Protein AF-A0A8F4Q7D8-F1 (afdb_monomer_lite)

Sequence (245 aa):
KNALILYDQLKKRCREMGHTYEDQDELAGFVSKDMSVEHVWQSLEYLKDEHVVIKEKKLVFLPYLYKSEKDIAKYVGNLLTNHSWHLDIDVRKILSSETSREMVDNKVNVTQAHEVERLDNHKYENQFPEKELESASGTQSKAEVDLDQVIAMEKICSNPVTIISGKGGCGKSTIVSCLFRHLKQMEKEVEAASKDFEEDLDASEEWNTFDDHLESENMYTQKILNVLFTAPTGRAASLLSEKTK

Structure (mmCIF, N/CA/C/O backbone):
data_AF-A0A8F4Q7D8-F1
#
_entry.id   AF-A0A8F4Q7D8-F1
#
loop_
_atom_site.group_PDB
_atom_site.id
_atom_site.type_symbol
_atom_site.label_atom_id
_atom_site.label_alt_id
_atom_site.label_comp_id
_atom_site.label_asym_id
_atom_site.label_entity_id
_atom_site.label_seq_id
_atom_site.pdbx_PDB_ins_code
_atom_site.Cartn_x
_atom_site.Cartn_y
_atom_site.Cartn_z
_atom_site.occupancy
_atom_site.B_iso_or_equiv
_atom_site.auth_seq_id
_atom_site.auth_comp_id
_atom_site.auth_asym_id
_atom_site.auth_atom_id
_atom_site.pdbx_PDB_model_num
ATOM 1 N N . LYS A 1 1 ? 20.448 -9.316 -26.125 1.00 87.31 1 LYS A N 1
ATOM 2 C CA . LYS A 1 1 ? 21.328 -8.449 -25.297 1.00 87.31 1 LYS A CA 1
ATOM 3 C C . LYS A 1 1 ? 20.551 -7.255 -24.746 1.00 87.31 1 LYS A C 1
ATOM 5 O O . LYS A 1 1 ? 20.279 -7.259 -23.559 1.00 87.31 1 LYS A O 1
ATOM 10 N N . ASN A 1 2 ? 20.145 -6.299 -25.586 1.00 92.81 2 ASN A N 1
ATOM 11 C CA . ASN A 1 2 ? 19.576 -5.003 -25.179 1.00 92.81 2 ASN A CA 1
ATOM 12 C C . ASN A 1 2 ? 18.390 -5.134 -24.198 1.00 92.81 2 ASN A C 1
ATOM 14 O O . ASN A 1 2 ? 18.460 -4.599 -23.097 1.00 92.81 2 ASN A O 1
ATOM 18 N N . ALA A 1 3 ? 17.398 -5.975 -24.511 1.00 94.88 3 ALA A N 1
ATOM 19 C CA . ALA A 1 3 ? 16.280 -6.287 -23.612 1.00 94.88 3 ALA A CA 1
ATOM 20 C C . ALA A 1 3 ? 16.686 -6.767 -22.200 1.00 94.88 3 ALA A C 1
ATOM 22 O O . ALA A 1 3 ? 15.988 -6.465 -21.238 1.00 94.88 3 ALA A O 1
ATOM 23 N N . LEU A 1 4 ? 17.825 -7.453 -22.035 1.00 95.94 4 LEU A N 1
ATOM 24 C CA . LEU A 1 4 ? 18.306 -7.872 -20.710 1.00 95.94 4 LEU A CA 1
ATOM 25 C C . LEU A 1 4 ? 18.886 -6.699 -19.910 1.00 95.94 4 LEU A C 1
ATOM 27 O O . LEU A 1 4 ? 18.635 -6.618 -18.717 1.00 95.94 4 LEU A O 1
ATOM 31 N N . ILE A 1 5 ? 19.609 -5.781 -20.563 1.00 95.75 5 ILE A N 1
ATOM 32 C CA . ILE A 1 5 ? 20.148 -4.560 -19.931 1.00 95.75 5 ILE A CA 1
ATOM 33 C C . ILE A 1 5 ? 18.989 -3.685 -19.439 1.00 95.75 5 ILE A C 1
ATOM 35 O O . ILE A 1 5 ? 18.975 -3.232 -18.299 1.00 95.75 5 ILE A O 1
ATOM 39 N N . LEU A 1 6 ? 17.979 -3.506 -20.293 1.00 96.00 6 LEU A N 1
ATOM 40 C CA . LEU A 1 6 ? 16.789 -2.715 -19.993 1.00 96.00 6 LEU A CA 1
ATOM 41 C C . LEU A 1 6 ? 15.963 -3.312 -18.839 1.00 96.00 6 LEU A C 1
ATOM 43 O O . LEU A 1 6 ? 15.531 -2.594 -17.938 1.00 96.00 6 LEU A O 1
ATOM 47 N N . TYR A 1 7 ? 15.773 -4.633 -18.849 1.00 96.69 7 TYR A N 1
ATOM 48 C CA . TYR A 1 7 ? 15.057 -5.359 -17.802 1.00 96.69 7 TYR A CA 1
ATOM 49 C C . TYR A 1 7 ? 15.814 -5.383 -16.466 1.00 96.69 7 TYR A C 1
ATOM 51 O O . TYR A 1 7 ? 15.187 -5.259 -15.412 1.00 96.69 7 TYR A O 1
ATOM 59 N N . ASP A 1 8 ? 17.145 -5.506 -16.491 1.00 96.06 8 ASP A N 1
ATOM 60 C CA . ASP A 1 8 ? 17.976 -5.426 -15.287 1.00 96.06 8 ASP A CA 1
ATOM 61 C C . ASP A 1 8 ? 17.933 -4.020 -14.676 1.00 96.06 8 ASP A C 1
ATOM 63 O O . ASP A 1 8 ? 17.706 -3.888 -13.477 1.00 96.06 8 ASP A O 1
ATOM 67 N N . GLN A 1 9 ? 18.006 -2.964 -15.497 1.00 95.38 9 GLN A N 1
ATOM 68 C CA . GLN A 1 9 ? 17.859 -1.584 -15.025 1.00 95.38 9 GLN A CA 1
ATOM 69 C C . GLN A 1 9 ? 16.474 -1.324 -14.405 1.00 95.38 9 GLN A C 1
ATOM 71 O O . GLN A 1 9 ? 16.396 -0.725 -13.331 1.00 95.38 9 GLN A O 1
ATOM 76 N N . LEU A 1 10 ? 15.386 -1.824 -15.009 1.00 96.69 10 LEU A N 1
ATOM 77 C CA . LEU A 1 10 ? 14.043 -1.764 -14.412 1.00 96.69 10 LEU A CA 1
ATOM 78 C C . LEU A 1 10 ? 14.000 -2.501 -13.060 1.00 96.69 10 LEU A C 1
ATOM 80 O O . LEU A 1 10 ? 13.562 -1.941 -12.056 1.00 96.69 10 LEU A O 1
ATOM 84 N N . LYS A 1 11 ? 14.520 -3.735 -12.999 1.00 96.75 11 LYS A N 1
ATOM 85 C CA . LYS A 1 11 ? 14.621 -4.515 -11.752 1.00 96.75 11 LYS A CA 1
ATOM 86 C C . LYS A 1 11 ? 15.424 -3.805 -10.671 1.00 96.75 11 LYS A C 1
ATOM 88 O O . LYS A 1 11 ? 15.008 -3.801 -9.512 1.00 96.75 11 LYS A O 1
ATOM 93 N N . LYS A 1 12 ? 16.556 -3.213 -11.042 1.00 95.94 12 LYS A N 1
ATOM 94 C CA . LYS A 1 12 ? 17.437 -2.464 -10.151 1.00 95.94 12 LYS A CA 1
ATOM 95 C C . LYS A 1 12 ? 16.698 -1.284 -9.533 1.00 95.94 12 LYS A C 1
ATOM 97 O O . LYS A 1 12 ? 16.673 -1.154 -8.314 1.00 95.94 12 LYS A O 1
ATOM 102 N N . ARG A 1 13 ? 16.021 -0.485 -10.358 1.00 95.00 13 ARG A N 1
ATOM 103 C CA . ARG A 1 13 ? 15.216 0.659 -9.918 1.00 95.00 13 ARG A CA 1
ATOM 104 C C . ARG A 1 13 ? 14.090 0.249 -8.964 1.00 95.00 13 ARG A C 1
ATOM 106 O O . ARG A 1 13 ? 13.971 0.834 -7.888 1.00 95.00 13 ARG A O 1
ATOM 113 N N . CYS A 1 14 ? 13.346 -0.812 -9.279 1.00 95.38 14 CYS A N 1
ATOM 114 C CA . CYS A 1 14 ? 12.325 -1.349 -8.376 1.00 95.38 14 CYS A CA 1
ATOM 115 C C . CYS A 1 14 ? 12.903 -1.844 -7.037 1.00 95.38 14 CYS A C 1
ATOM 117 O O . CYS A 1 14 ? 12.308 -1.621 -5.985 1.00 95.38 14 CYS A O 1
ATOM 119 N N . ARG A 1 15 ? 14.064 -2.512 -7.061 1.00 95.31 15 ARG A N 1
ATOM 120 C CA . ARG A 1 15 ? 14.683 -3.135 -5.878 1.00 95.31 15 ARG A CA 1
ATOM 121 C C . ARG A 1 15 ? 15.417 -2.149 -4.967 1.00 95.31 15 ARG A C 1
ATOM 123 O O . ARG A 1 15 ? 15.355 -2.307 -3.753 1.00 95.31 15 ARG A O 1
ATOM 130 N N . GLU A 1 16 ? 16.156 -1.200 -5.535 1.00 95.56 16 GLU A N 1
ATOM 131 C CA . GLU A 1 16 ? 17.045 -0.296 -4.790 1.00 95.56 16 GLU A CA 1
ATOM 132 C C . GLU A 1 16 ? 16.342 0.998 -4.361 1.00 95.56 16 GLU A C 1
ATOM 134 O O . GLU A 1 16 ? 16.625 1.511 -3.283 1.00 95.56 16 GLU A O 1
ATOM 139 N N . MET A 1 17 ? 15.406 1.501 -5.175 1.00 92.62 17 MET A N 1
ATOM 140 C CA . MET A 1 17 ? 14.702 2.770 -4.930 1.00 92.62 17 MET A CA 1
ATOM 141 C C . MET A 1 17 ? 13.234 2.586 -4.505 1.00 92.62 17 MET A C 1
ATOM 143 O O . MET A 1 17 ? 12.577 3.559 -4.148 1.00 92.62 17 MET A O 1
ATOM 147 N N . GLY A 1 18 ? 12.700 1.359 -4.553 1.00 94.06 18 GLY A N 1
ATOM 148 C CA . GLY A 1 18 ? 11.310 1.057 -4.186 1.00 94.06 18 GLY A CA 1
ATOM 149 C C . GLY A 1 18 ? 10.258 1.440 -5.238 1.00 94.06 18 GLY A C 1
ATOM 150 O O . GLY A 1 18 ? 9.070 1.483 -4.923 1.00 94.06 18 GLY A O 1
ATOM 151 N N . HIS A 1 19 ? 10.660 1.725 -6.481 1.00 95.56 19 HIS A N 1
ATOM 152 C CA . HIS A 1 19 ? 9.726 2.078 -7.554 1.00 95.56 19 HIS A CA 1
ATOM 153 C C . HIS A 1 19 ? 8.821 0.894 -7.950 1.00 95.56 19 HIS A C 1
ATOM 155 O O . HIS A 1 19 ? 9.289 -0.223 -8.161 1.00 95.56 19 HIS A O 1
ATOM 161 N N . THR A 1 20 ? 7.512 1.132 -8.094 1.00 95.69 20 THR A N 1
ATOM 162 C CA . THR A 1 20 ? 6.549 0.103 -8.559 1.00 95.69 20 THR A CA 1
ATOM 163 C C . THR A 1 20 ? 6.549 -0.034 -10.093 1.00 95.69 20 THR A C 1
ATOM 165 O O . THR A 1 20 ? 6.296 -1.114 -10.631 1.00 95.69 20 THR A O 1
ATOM 168 N N . TYR A 1 21 ? 6.912 1.049 -10.785 1.00 96.44 21 TYR A N 1
ATOM 169 C CA . TYR A 1 21 ? 7.074 1.178 -12.233 1.00 96.44 21 TYR A CA 1
ATOM 170 C C . TYR A 1 21 ? 8.176 2.200 -12.550 1.00 96.44 21 TYR A C 1
ATOM 172 O O . TYR A 1 21 ? 8.559 2.980 -11.680 1.00 96.44 21 TYR A O 1
ATOM 180 N N . GLU A 1 22 ? 8.615 2.260 -13.805 1.00 96.75 22 GLU A N 1
ATOM 181 C CA . GLU A 1 22 ? 9.356 3.403 -14.364 1.00 96.75 22 GLU A CA 1
ATOM 182 C C . GLU A 1 22 ? 8.594 4.007 -15.549 1.00 96.75 22 GLU A C 1
ATOM 184 O O . GLU A 1 22 ? 7.803 3.315 -16.194 1.00 96.75 22 GLU A O 1
ATOM 189 N N . ASP A 1 23 ? 8.823 5.285 -15.860 1.00 96.25 23 ASP A N 1
ATOM 190 C CA . ASP A 1 23 ? 8.384 5.835 -17.148 1.00 96.25 23 ASP A CA 1
ATOM 191 C C . ASP A 1 23 ? 9.317 5.339 -18.264 1.00 96.25 23 ASP A C 1
ATOM 193 O O . ASP A 1 23 ? 10.534 5.253 -18.087 1.00 96.25 23 ASP A O 1
ATOM 197 N N . GLN A 1 24 ? 8.751 5.003 -19.422 1.00 95.00 24 GLN A N 1
ATOM 198 C CA . GLN A 1 24 ? 9.494 4.525 -20.586 1.00 95.00 24 GLN A CA 1
ATOM 199 C C . GLN A 1 24 ? 10.597 5.496 -21.058 1.00 95.00 24 GLN A C 1
ATOM 201 O O . GLN A 1 24 ? 11.617 5.035 -21.571 1.00 95.00 24 GLN A O 1
ATOM 206 N N . ASP A 1 25 ? 10.417 6.810 -20.883 1.00 94.31 25 ASP A N 1
ATOM 207 C CA . ASP A 1 25 ? 11.347 7.836 -21.364 1.00 94.31 25 ASP A CA 1
ATOM 208 C C . ASP A 1 25 ? 12.517 8.014 -20.375 1.00 94.31 25 ASP A C 1
ATOM 210 O O . ASP A 1 25 ? 13.674 8.081 -20.790 1.00 94.31 25 ASP A O 1
ATOM 214 N N . GLU A 1 26 ? 12.239 7.982 -19.065 1.00 94.88 26 GLU A N 1
ATOM 215 C CA . GLU A 1 26 ? 13.258 7.921 -18.000 1.00 94.88 26 GLU A CA 1
ATOM 216 C C . GLU A 1 26 ? 14.093 6.636 -18.114 1.00 94.88 26 GLU A C 1
ATOM 218 O O . GLU A 1 26 ? 15.325 6.662 -18.059 1.00 94.88 26 GLU A O 1
ATOM 223 N N . LEU A 1 27 ? 13.432 5.498 -18.362 1.00 93.75 27 LEU A N 1
ATOM 224 C CA . LEU A 1 27 ? 14.096 4.211 -18.545 1.00 93.75 27 LEU A CA 1
ATOM 225 C C . LEU A 1 27 ? 15.005 4.201 -19.788 1.00 93.75 27 LEU A C 1
ATOM 227 O O . LEU A 1 27 ? 16.101 3.638 -19.730 1.00 93.75 27 LEU A O 1
ATOM 231 N N . ALA A 1 28 ? 14.606 4.877 -20.873 1.00 94.88 28 ALA A N 1
ATOM 232 C CA . ALA A 1 28 ? 15.471 5.125 -22.027 1.00 94.88 28 ALA A CA 1
ATOM 233 C C . ALA A 1 28 ? 16.667 6.026 -21.667 1.00 94.88 28 ALA A C 1
ATOM 235 O O . ALA A 1 28 ? 17.799 5.744 -22.067 1.00 94.88 28 ALA A O 1
ATOM 236 N N . GLY A 1 29 ? 16.440 7.064 -20.855 1.00 94.56 29 GLY A N 1
ATOM 237 C CA . GLY A 1 29 ? 17.486 7.930 -20.310 1.00 94.56 29 GLY A CA 1
ATOM 238 C C . GLY A 1 29 ? 18.545 7.157 -19.517 1.00 94.56 29 GLY A C 1
ATOM 239 O O . GLY A 1 29 ? 19.743 7.363 -19.730 1.00 94.56 29 GLY A O 1
ATOM 240 N N . PHE A 1 30 ? 18.132 6.211 -18.667 1.00 93.25 30 PHE A N 1
ATOM 241 C CA . PHE A 1 30 ? 19.052 5.415 -17.849 1.00 93.25 30 PHE A CA 1
ATOM 242 C C . PHE A 1 30 ? 19.967 4.486 -18.661 1.00 93.25 30 PHE A C 1
ATOM 244 O O . PHE A 1 30 ? 21.125 4.323 -18.279 1.00 93.25 30 PHE A O 1
ATOM 251 N N . VAL A 1 31 ? 19.493 3.904 -19.771 1.00 94.88 31 VAL A N 1
ATOM 252 C CA . VAL A 1 31 ? 20.295 2.992 -20.621 1.00 94.88 31 VAL A CA 1
ATOM 253 C C . VAL A 1 31 ? 20.927 3.668 -21.847 1.00 94.88 31 VAL A C 1
ATOM 255 O O . VAL A 1 31 ? 21.524 2.996 -22.688 1.00 94.88 31 VAL A O 1
ATOM 258 N N . SER A 1 32 ? 20.845 4.999 -21.943 1.00 93.31 32 SER A N 1
ATOM 259 C CA . SER A 1 32 ? 21.353 5.811 -23.066 1.00 93.31 32 SER A CA 1
ATOM 260 C C . SER A 1 32 ? 22.854 5.656 -23.376 1.00 93.31 32 SER A C 1
ATOM 262 O O . SER A 1 32 ? 23.305 6.036 -24.456 1.00 93.31 32 SER A O 1
ATOM 264 N N . LYS A 1 33 ? 23.640 5.098 -22.446 1.00 92.44 33 LYS A N 1
ATOM 265 C CA . LYS A 1 33 ? 25.070 4.780 -22.626 1.00 92.44 33 LYS A CA 1
ATOM 266 C C . LYS A 1 33 ? 25.317 3.388 -23.219 1.00 92.44 33 LYS A C 1
ATOM 268 O O . LYS A 1 33 ? 26.394 3.145 -23.756 1.00 92.44 33 LYS A O 1
ATOM 273 N N . ASP A 1 34 ? 24.337 2.493 -23.118 1.00 92.44 34 ASP A N 1
ATOM 274 C CA . ASP A 1 34 ? 24.432 1.080 -23.497 1.00 92.44 34 ASP A CA 1
ATOM 275 C C . ASP A 1 34 ? 23.724 0.767 -24.825 1.00 92.44 34 ASP A C 1
ATOM 277 O O . ASP A 1 34 ? 24.060 -0.219 -25.488 1.00 92.44 34 ASP A O 1
ATOM 281 N N . MET A 1 35 ? 22.738 1.582 -25.222 1.00 93.75 35 MET A N 1
ATOM 282 C CA . MET A 1 35 ? 22.003 1.444 -26.484 1.00 93.75 35 MET A CA 1
ATOM 283 C C . MET A 1 35 ? 21.370 2.763 -26.955 1.00 93.75 35 MET A C 1
ATOM 285 O O . MET A 1 35 ? 21.178 3.689 -26.169 1.00 93.75 35 MET A O 1
ATOM 289 N N . SER A 1 36 ? 20.995 2.825 -28.236 1.00 94.50 36 SER A N 1
ATOM 290 C CA . SER A 1 36 ? 20.211 3.934 -28.789 1.00 94.50 36 SER A CA 1
ATOM 291 C C . SER A 1 36 ? 18.721 3.834 -28.430 1.00 94.50 36 SER A C 1
ATOM 293 O O . SER A 1 36 ? 18.215 2.768 -28.070 1.00 94.50 36 SER A O 1
ATOM 295 N N . VAL A 1 37 ? 18.001 4.948 -28.567 1.00 93.25 37 VAL A N 1
ATOM 296 C CA . VAL A 1 37 ? 16.575 5.081 -28.218 1.00 93.25 37 VAL A CA 1
ATOM 297 C C . VAL A 1 37 ? 15.687 4.122 -29.026 1.00 93.25 37 VAL A C 1
ATOM 299 O O . VAL A 1 37 ? 14.760 3.525 -28.483 1.00 93.25 37 VAL A O 1
ATOM 302 N N . GLU A 1 38 ? 16.011 3.874 -30.295 1.00 94.50 38 GLU A N 1
ATOM 303 C CA . GLU A 1 38 ? 15.290 2.928 -31.160 1.00 94.50 38 GLU A CA 1
ATOM 304 C C . GLU A 1 38 ? 15.404 1.495 -30.625 1.00 94.50 38 GLU A C 1
ATOM 306 O O . GLU A 1 38 ? 14.434 0.735 -30.629 1.00 94.50 38 GLU A O 1
ATOM 311 N N . HIS A 1 39 ? 16.582 1.136 -30.109 1.00 95.44 39 HIS A N 1
ATOM 312 C CA . HIS A 1 39 ? 16.817 -0.151 -29.468 1.00 95.44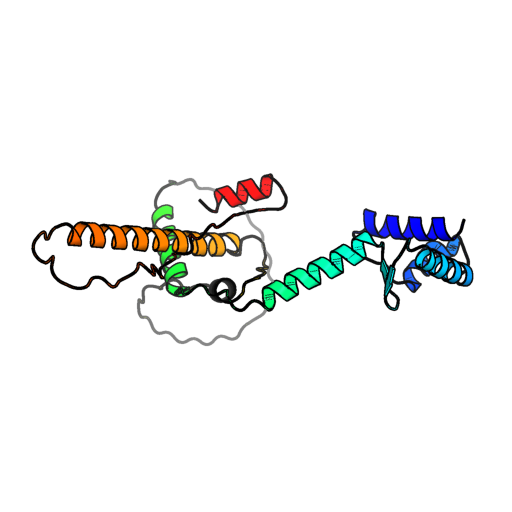 39 HIS A CA 1
ATOM 313 C C . HIS A 1 39 ? 16.146 -0.270 -28.095 1.00 95.44 39 HIS A C 1
ATOM 315 O O . HIS A 1 39 ? 15.812 -1.393 -27.708 1.00 95.44 39 HIS A O 1
ATOM 321 N N . VAL A 1 40 ? 15.892 0.837 -27.382 1.00 95.19 40 VAL A N 1
ATOM 322 C CA . VAL A 1 40 ? 15.041 0.828 -26.179 1.00 95.19 40 VAL A CA 1
ATOM 323 C C . VAL A 1 40 ? 13.605 0.485 -26.558 1.00 95.19 40 VAL A C 1
ATOM 325 O O . VAL A 1 40 ? 13.032 -0.430 -25.972 1.00 95.19 40 VAL A O 1
ATOM 328 N N . TRP A 1 41 ? 13.038 1.140 -27.576 1.00 94.94 41 TRP A N 1
ATOM 329 C CA . TRP A 1 41 ? 11.665 0.874 -28.024 1.00 94.94 41 TRP A CA 1
ATOM 330 C C . TRP A 1 41 ? 11.477 -0.556 -28.536 1.00 94.94 41 TRP A C 1
ATOM 332 O O . TRP A 1 41 ? 10.553 -1.238 -28.099 1.00 94.94 41 TRP A O 1
ATOM 342 N N . GLN A 1 42 ? 12.400 -1.053 -29.365 1.00 95.62 42 GLN A N 1
ATOM 343 C CA . GLN A 1 42 ? 12.414 -2.458 -29.798 1.00 95.62 42 GLN A CA 1
ATOM 344 C C . GLN A 1 42 ? 12.521 -3.432 -28.613 1.00 95.62 42 GLN A C 1
ATOM 346 O O . GLN A 1 42 ? 11.877 -4.479 -28.608 1.00 95.62 42 GLN A O 1
ATOM 351 N N . SER A 1 43 ? 13.316 -3.088 -27.594 1.00 96.31 43 SER A N 1
ATOM 352 C CA . SER A 1 43 ? 13.486 -3.919 -26.398 1.00 96.31 43 SER A CA 1
ATOM 353 C C . SER A 1 43 ? 12.259 -3.901 -25.482 1.00 96.31 43 SER A C 1
ATOM 355 O O . SER A 1 43 ? 11.925 -4.945 -24.930 1.00 96.31 43 SER A O 1
ATOM 357 N N . LEU A 1 44 ? 11.576 -2.761 -25.321 1.00 95.56 44 LEU A N 1
ATOM 358 C CA . LEU A 1 44 ? 10.329 -2.677 -24.550 1.00 95.56 44 LEU A CA 1
ATOM 359 C C . LEU A 1 44 ? 9.209 -3.483 -25.198 1.00 95.56 44 LEU A C 1
ATOM 361 O O . LEU A 1 44 ? 8.511 -4.203 -24.488 1.00 95.56 44 LEU A O 1
ATOM 365 N N . GLU A 1 45 ? 9.047 -3.382 -26.518 1.00 95.81 45 GLU A N 1
ATOM 366 C CA . GLU A 1 45 ? 7.983 -4.102 -27.218 1.00 95.81 45 GLU A CA 1
ATOM 367 C C . GLU A 1 45 ? 8.223 -5.619 -27.149 1.00 95.81 45 GLU A C 1
ATOM 369 O O . GLU A 1 45 ? 7.334 -6.355 -26.733 1.00 95.81 45 GLU A O 1
ATOM 374 N N . TYR A 1 46 ? 9.465 -6.071 -27.373 1.00 96.62 46 TYR A N 1
ATOM 375 C CA . TYR A 1 46 ? 9.863 -7.469 -27.165 1.00 96.62 46 TYR A CA 1
ATOM 376 C C . TYR A 1 46 ? 9.581 -7.962 -25.732 1.00 96.62 46 TYR A C 1
ATOM 378 O O . TYR A 1 46 ? 8.992 -9.022 -25.543 1.00 96.62 46 TYR A O 1
ATOM 386 N N . LEU A 1 47 ? 9.965 -7.198 -24.699 1.00 96.62 47 LEU A N 1
ATOM 387 C CA . LEU A 1 47 ? 9.722 -7.584 -23.300 1.00 96.62 47 LEU A CA 1
ATOM 388 C C . LEU A 1 47 ? 8.227 -7.611 -22.938 1.00 96.62 47 LEU A C 1
ATOM 390 O O . LEU A 1 47 ? 7.837 -8.365 -22.047 1.00 96.62 47 LEU A O 1
ATOM 394 N N . LYS A 1 48 ? 7.401 -6.782 -23.585 1.00 96.38 48 LYS A N 1
ATOM 395 C CA . LYS A 1 48 ? 5.938 -6.760 -23.434 1.00 96.38 48 LYS A CA 1
ATOM 396 C C . LYS A 1 48 ? 5.300 -7.983 -24.099 1.00 96.38 48 LYS A C 1
ATOM 398 O O . LYS A 1 48 ? 4.425 -8.618 -23.505 1.00 96.38 48 LYS A O 1
ATOM 403 N N . ASP A 1 49 ? 5.736 -8.311 -25.310 1.00 96.69 49 ASP A N 1
ATOM 404 C CA . ASP A 1 49 ? 5.173 -9.401 -26.111 1.00 96.69 49 ASP A CA 1
ATOM 405 C C . ASP A 1 49 ? 5.539 -10.774 -25.525 1.00 96.69 49 ASP A C 1
ATOM 407 O O . ASP A 1 49 ? 4.679 -11.641 -25.426 1.00 96.69 49 ASP A O 1
ATOM 411 N N . GLU A 1 50 ? 6.750 -10.918 -24.975 1.00 96.31 50 GLU A N 1
ATOM 412 C CA . GLU A 1 50 ? 7.170 -12.066 -24.149 1.00 96.31 50 GLU A CA 1
ATOM 413 C C . GLU A 1 50 ? 6.590 -12.039 -22.711 1.00 96.31 50 GLU A C 1
ATOM 415 O O . GLU A 1 50 ? 6.942 -12.865 -21.869 1.00 96.31 50 GLU A O 1
ATOM 420 N N . HIS A 1 51 ? 5.734 -11.061 -22.390 1.00 94.56 51 HIS A N 1
ATOM 421 C CA . HIS A 1 51 ? 5.075 -10.855 -21.086 1.00 94.56 51 HIS A CA 1
ATOM 422 C C . HIS A 1 51 ? 6.026 -10.716 -19.873 1.00 94.56 51 HIS A C 1
ATOM 424 O O . HIS A 1 51 ? 5.626 -10.880 -18.717 1.00 94.56 51 HIS A O 1
ATOM 430 N N . VAL A 1 52 ? 7.288 -10.357 -20.122 1.00 97.00 52 VAL A N 1
ATOM 431 C CA . VAL A 1 52 ? 8.334 -10.119 -19.112 1.00 97.00 52 VAL A CA 1
ATOM 432 C C . VAL A 1 52 ? 8.144 -8.770 -18.401 1.00 97.00 52 VAL A C 1
ATOM 434 O O . VAL A 1 52 ? 8.530 -8.628 -17.235 1.00 97.00 52 VAL A O 1
ATOM 437 N N . VAL A 1 53 ? 7.523 -7.793 -19.072 1.00 97.25 53 VAL A N 1
ATOM 438 C CA . VAL A 1 53 ? 7.057 -6.516 -18.500 1.00 97.25 53 VAL A CA 1
ATOM 439 C C . VAL A 1 53 ? 5.609 -6.236 -18.904 1.00 97.25 53 VAL A C 1
ATOM 4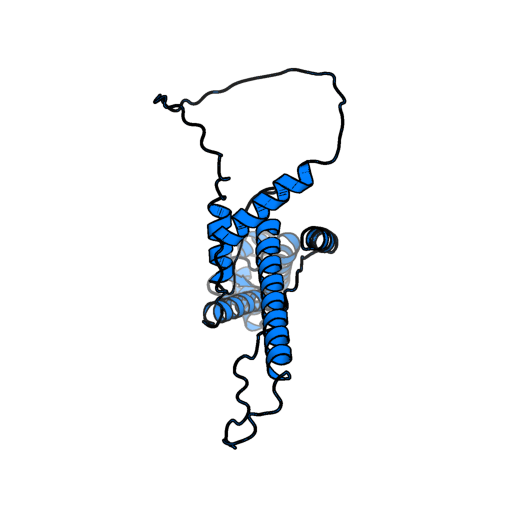41 O O . VAL A 1 53 ? 5.133 -6.726 -19.925 1.00 97.25 53 VAL A O 1
ATOM 444 N N . ILE A 1 54 ? 4.913 -5.408 -18.126 1.00 97.19 54 ILE A N 1
ATOM 445 C CA . ILE A 1 54 ? 3.604 -4.850 -18.495 1.00 97.19 54 ILE A CA 1
ATOM 446 C C . ILE A 1 54 ? 3.783 -3.365 -18.809 1.00 97.19 54 ILE A C 1
ATOM 448 O O . ILE A 1 54 ? 4.464 -2.656 -18.071 1.00 97.19 54 ILE A O 1
ATOM 452 N N . LYS A 1 55 ? 3.164 -2.892 -19.895 1.00 95.44 55 LYS A N 1
ATOM 453 C CA . LYS A 1 55 ? 3.174 -1.483 -20.304 1.00 95.44 55 LYS A CA 1
ATOM 454 C C . LYS A 1 55 ? 1.762 -0.907 -20.245 1.00 95.44 55 LYS A C 1
ATOM 456 O O . LYS A 1 55 ? 0.893 -1.348 -20.992 1.00 95.44 55 LYS A O 1
ATOM 461 N N . GLU A 1 56 ? 1.540 0.101 -19.403 1.00 94.56 56 GLU A N 1
ATOM 462 C CA . GLU A 1 56 ? 0.287 0.866 -19.366 1.00 94.56 56 GLU A CA 1
ATOM 463 C C . GLU A 1 56 ? 0.581 2.338 -19.682 1.00 94.56 56 GLU A C 1
ATOM 465 O O . GLU A 1 56 ? 1.217 3.050 -18.904 1.00 94.56 56 GLU A O 1
ATOM 470 N N . LYS A 1 57 ? 0.120 2.808 -20.850 1.00 92.94 57 LYS A N 1
ATOM 471 C CA . LYS A 1 57 ? 0.469 4.126 -21.414 1.00 92.94 57 LYS A CA 1
ATOM 472 C C . LYS A 1 57 ? 1.996 4.250 -21.582 1.00 92.94 57 LYS A C 1
ATOM 474 O O . LYS A 1 57 ? 2.564 3.549 -22.419 1.00 92.94 57 LYS A O 1
ATOM 479 N N . LYS A 1 58 ? 2.649 5.112 -20.795 1.00 94.88 58 LYS A N 1
ATOM 480 C CA . LYS A 1 58 ? 4.113 5.253 -20.718 1.00 94.88 58 LYS A CA 1
ATOM 481 C C . LYS A 1 58 ? 4.764 4.418 -19.608 1.00 94.88 58 LYS A C 1
ATOM 483 O O . LYS A 1 58 ? 5.978 4.262 -19.609 1.00 94.88 58 LYS A O 1
ATOM 488 N N . LEU A 1 59 ? 3.991 3.895 -18.662 1.00 96.56 59 LEU A N 1
ATOM 489 C CA . LEU A 1 59 ? 4.538 3.263 -17.466 1.00 96.56 59 LEU A CA 1
ATOM 490 C C . LEU A 1 59 ? 4.894 1.800 -17.746 1.00 96.56 59 LEU A C 1
ATOM 492 O O . LEU A 1 59 ? 4.085 1.057 -18.307 1.00 96.56 59 LEU A O 1
ATOM 496 N N . VAL A 1 60 ? 6.100 1.397 -17.349 1.00 97.50 60 VAL A N 1
ATOM 497 C CA . VAL A 1 60 ? 6.651 0.049 -17.517 1.00 97.50 60 VAL A CA 1
ATOM 498 C C . VAL A 1 60 ? 6.792 -0.607 -16.146 1.00 97.50 60 VAL A C 1
ATOM 500 O O . VAL A 1 60 ? 7.486 -0.100 -15.265 1.00 97.50 60 VAL A O 1
ATOM 503 N N . PHE A 1 61 ? 6.141 -1.753 -15.974 1.00 98.06 61 PHE A N 1
ATOM 504 C CA . PHE A 1 61 ? 6.047 -2.484 -14.714 1.00 98.06 61 PHE A CA 1
ATOM 505 C C . PHE A 1 61 ? 6.661 -3.878 -14.829 1.00 98.06 61 PHE A C 1
ATOM 507 O O . PHE A 1 61 ? 6.555 -4.544 -15.862 1.00 98.06 61 PHE A O 1
ATOM 514 N N . LEU A 1 62 ? 7.171 -4.394 -13.712 1.00 97.69 62 LEU A N 1
ATOM 515 C CA . LEU A 1 62 ? 7.342 -5.838 -13.545 1.00 97.69 62 LEU A CA 1
ATOM 516 C C . LEU A 1 62 ? 5.957 -6.474 -13.282 1.00 97.69 62 LEU A C 1
ATOM 518 O O . LEU A 1 62 ? 5.209 -5.934 -12.461 1.00 97.69 62 LEU A O 1
ATOM 522 N N . PRO A 1 63 ? 5.587 -7.615 -13.904 1.00 97.12 63 PRO A N 1
ATOM 523 C CA . PRO A 1 63 ? 4.207 -8.120 -13.869 1.00 97.12 63 PRO A CA 1
ATOM 524 C C . PRO A 1 63 ? 3.640 -8.366 -12.460 1.00 97.12 63 PRO A C 1
ATOM 526 O O . PRO A 1 63 ? 2.453 -8.150 -12.219 1.00 97.12 63 PRO A O 1
ATOM 529 N N . TYR A 1 64 ? 4.486 -8.765 -11.504 1.00 96.25 64 TYR A N 1
ATOM 530 C CA . TYR A 1 64 ? 4.080 -8.978 -10.111 1.00 96.25 64 TYR A CA 1
ATOM 531 C C . TYR A 1 64 ? 3.822 -7.667 -9.347 1.00 96.25 64 TYR A C 1
ATOM 533 O O . TYR A 1 64 ? 2.939 -7.635 -8.491 1.00 96.25 64 TYR A O 1
ATOM 541 N N . LEU A 1 65 ? 4.539 -6.583 -9.672 1.00 97.12 65 LEU A N 1
ATOM 542 C CA . LEU A 1 65 ? 4.308 -5.251 -9.098 1.00 97.12 65 LEU A CA 1
ATOM 543 C C . LEU A 1 65 ? 3.002 -4.664 -9.636 1.00 97.12 65 LEU A C 1
ATOM 545 O O . LEU A 1 65 ? 2.147 -4.270 -8.849 1.00 97.12 65 LEU A O 1
ATOM 549 N N . TYR A 1 66 ? 2.801 -4.734 -10.957 1.00 97.69 66 TYR A N 1
ATOM 550 C CA . TYR A 1 66 ? 1.550 -4.333 -11.607 1.00 97.69 66 TYR A CA 1
ATOM 551 C C . TYR A 1 66 ? 0.339 -5.046 -11.003 1.00 97.69 66 TYR A C 1
ATOM 553 O O . TYR A 1 66 ? -0.629 -4.404 -10.599 1.00 97.69 66 TYR A O 1
ATOM 561 N N . LYS A 1 67 ? 0.409 -6.382 -10.886 1.00 97.12 67 LYS A N 1
ATOM 562 C CA . LYS A 1 67 ? -0.656 -7.165 -10.255 1.00 97.12 67 LYS A CA 1
ATOM 563 C C . LYS A 1 67 ? -0.900 -6.713 -8.815 1.00 97.12 67 LYS A C 1
ATOM 565 O O . LYS A 1 67 ? -2.052 -6.515 -8.453 1.00 97.12 67 LYS A O 1
ATOM 570 N N . SER A 1 68 ? 0.156 -6.521 -8.023 1.00 97.31 68 SER A N 1
ATOM 571 C CA . SER A 1 68 ? 0.031 -6.086 -6.626 1.00 97.31 68 SER A CA 1
ATOM 572 C C . SER A 1 68 ? -0.675 -4.731 -6.513 1.00 97.31 68 SER A C 1
ATOM 574 O O . SER A 1 68 ? -1.577 -4.587 -5.695 1.00 97.31 68 SER A O 1
ATOM 576 N N . GLU A 1 69 ? -0.330 -3.760 -7.363 1.00 96.56 69 GLU A N 1
ATOM 577 C CA . GLU A 1 69 ? -0.964 -2.436 -7.379 1.00 96.56 69 GLU A CA 1
ATOM 578 C C . GLU A 1 69 ? -2.453 -2.515 -7.761 1.00 96.56 69 GLU A C 1
ATOM 580 O O . GLU A 1 69 ? -3.304 -1.965 -7.056 1.00 96.56 69 GLU A O 1
ATOM 585 N N . LYS A 1 70 ? -2.795 -3.255 -8.828 1.00 97.12 70 LYS A N 1
ATOM 586 C CA . LYS A 1 70 ? -4.194 -3.439 -9.253 1.00 97.12 70 LYS A CA 1
ATOM 587 C C . LYS A 1 70 ? -5.015 -4.231 -8.229 1.00 97.12 70 LYS A C 1
ATOM 589 O O . LYS A 1 70 ? -6.165 -3.871 -7.984 1.00 97.12 70 LYS A O 1
ATOM 594 N N . ASP A 1 71 ? -4.445 -5.268 -7.612 1.00 97.88 71 ASP A N 1
ATOM 595 C CA . ASP A 1 71 ? -5.109 -6.050 -6.564 1.00 97.88 71 ASP A CA 1
ATOM 596 C C . ASP A 1 71 ? -5.341 -5.194 -5.304 1.00 97.88 71 ASP A C 1
ATOM 598 O O . ASP A 1 71 ? -6.455 -5.188 -4.783 1.00 97.88 71 ASP A O 1
ATOM 602 N N . ILE A 1 72 ? -4.359 -4.400 -4.851 1.00 97.25 72 ILE A N 1
ATOM 603 C CA . ILE A 1 72 ? -4.532 -3.459 -3.725 1.00 97.25 72 ILE A CA 1
ATOM 604 C C . ILE A 1 72 ? -5.650 -2.452 -4.025 1.00 97.25 72 ILE A C 1
ATOM 606 O O . ILE A 1 72 ? -6.567 -2.304 -3.217 1.00 97.25 72 ILE A O 1
ATOM 610 N N . ALA A 1 73 ? -5.618 -1.802 -5.194 1.00 96.81 73 ALA A N 1
ATOM 611 C CA . ALA A 1 73 ? -6.644 -0.838 -5.592 1.00 96.81 73 ALA A CA 1
ATOM 612 C C . ALA A 1 73 ? -8.048 -1.472 -5.637 1.00 96.81 73 ALA A C 1
ATOM 614 O O . ALA A 1 73 ? -9.015 -0.878 -5.158 1.00 96.81 73 ALA A O 1
ATOM 615 N N . LYS A 1 74 ? -8.152 -2.707 -6.144 1.00 96.75 74 LYS A N 1
ATOM 616 C CA . LYS A 1 74 ? -9.392 -3.493 -6.174 1.00 96.75 74 LYS A CA 1
ATOM 617 C C . LYS A 1 74 ? -9.899 -3.836 -4.771 1.00 96.75 74 LYS A C 1
ATOM 619 O O . LYS A 1 74 ? -11.078 -3.635 -4.500 1.00 96.75 74 LYS A O 1
ATOM 624 N N . TYR A 1 75 ? -9.050 -4.341 -3.874 1.00 95.50 75 TYR A N 1
ATOM 625 C CA . TYR A 1 75 ? -9.484 -4.715 -2.523 1.00 95.50 75 TYR A CA 1
ATOM 626 C C . TYR A 1 75 ? -9.883 -3.494 -1.684 1.00 95.50 75 TYR A C 1
ATOM 628 O O . TYR A 1 75 ? -10.915 -3.539 -1.019 1.00 95.50 75 TYR A O 1
ATOM 636 N N . VAL A 1 76 ? -9.137 -2.385 -1.766 1.00 95.00 76 VAL A N 1
ATOM 637 C CA . VAL A 1 76 ? -9.510 -1.125 -1.097 1.00 95.00 76 VAL A CA 1
ATOM 638 C C . VAL A 1 76 ? -10.815 -0.566 -1.671 1.00 95.00 76 VAL A C 1
ATOM 640 O O . VAL A 1 76 ? -11.702 -0.204 -0.903 1.00 95.00 76 VAL A O 1
ATOM 643 N N . GLY A 1 77 ? -10.983 -0.563 -2.999 1.00 94.69 77 GLY A N 1
ATOM 644 C CA . GLY A 1 77 ? -12.234 -0.156 -3.646 1.00 94.69 77 GLY A CA 1
ATOM 645 C C . GLY A 1 77 ? -13.432 -0.990 -3.184 1.00 94.69 77 GLY A C 1
ATOM 646 O O . GLY A 1 77 ? -14.434 -0.430 -2.746 1.00 94.69 77 GLY A O 1
ATOM 647 N N . ASN A 1 78 ? -13.299 -2.320 -3.188 1.00 93.50 78 ASN A N 1
ATOM 648 C CA . ASN A 1 78 ? -14.342 -3.238 -2.726 1.00 93.50 78 ASN A CA 1
ATOM 649 C C . ASN A 1 78 ? -14.745 -2.981 -1.261 1.00 93.50 78 ASN A C 1
ATOM 651 O O . ASN A 1 78 ? -15.937 -2.977 -0.950 1.00 93.50 78 ASN A O 1
ATOM 655 N N . LEU A 1 79 ? -13.773 -2.744 -0.370 1.00 91.75 79 LEU A N 1
ATOM 656 C CA . LEU A 1 79 ? -14.037 -2.414 1.036 1.00 91.75 79 LEU A CA 1
ATOM 657 C C . LEU A 1 79 ? -14.812 -1.097 1.173 1.00 91.75 79 LEU A C 1
ATOM 659 O O . LEU A 1 79 ? -15.787 -1.050 1.914 1.00 91.75 79 LEU A O 1
ATOM 663 N N . LEU A 1 80 ? -14.428 -0.057 0.426 1.00 90.06 80 LEU A N 1
ATOM 664 C CA . LEU A 1 80 ? -15.110 1.243 0.438 1.00 90.06 80 LEU A CA 1
ATOM 665 C C . LEU A 1 80 ? -16.522 1.196 -0.174 1.00 90.06 80 LEU A C 1
ATOM 667 O O . LEU A 1 80 ? -17.363 2.010 0.191 1.00 90.06 80 LEU A O 1
ATOM 671 N N . THR A 1 81 ? -16.811 0.242 -1.065 1.00 88.50 81 THR A N 1
ATOM 672 C CA . THR A 1 81 ? -18.175 0.010 -1.580 1.00 88.50 81 THR A CA 1
ATOM 673 C C . THR A 1 81 ? -19.067 -0.822 -0.653 1.00 88.50 81 THR A C 1
ATOM 675 O O . THR A 1 81 ? -20.264 -0.951 -0.920 1.00 88.50 81 THR A O 1
ATOM 678 N N . ASN A 1 82 ? -18.536 -1.400 0.431 1.00 78.44 82 ASN A N 1
ATOM 679 C CA . ASN A 1 82 ? -19.344 -2.178 1.365 1.00 78.44 82 ASN A CA 1
ATOM 680 C C . ASN A 1 82 ? -19.998 -1.270 2.420 1.00 78.44 82 ASN A C 1
ATOM 682 O O . ASN A 1 82 ? -19.327 -0.678 3.259 1.00 78.44 82 ASN A O 1
ATOM 686 N N . HIS A 1 83 ? -21.329 -1.214 2.397 1.00 67.94 83 HIS A N 1
ATOM 687 C CA . HIS A 1 83 ? -22.136 -0.334 3.243 1.00 67.94 83 HIS A CA 1
ATOM 688 C C . HIS A 1 83 ? -22.376 -0.898 4.661 1.00 67.94 83 HIS A C 1
ATOM 690 O O . HIS A 1 83 ? -23.041 -0.262 5.470 1.00 67.94 83 HIS A O 1
ATOM 696 N N . SER A 1 84 ? -21.858 -2.091 4.988 1.00 81.44 84 SER A N 1
ATOM 697 C CA . SER A 1 84 ? -22.141 -2.787 6.254 1.00 81.44 84 SER A CA 1
ATOM 698 C C . SER A 1 84 ? -21.290 -2.346 7.458 1.00 81.44 84 SER A C 1
ATOM 700 O O . SER A 1 84 ? -21.226 -3.087 8.441 1.00 81.44 84 SER A O 1
ATOM 702 N N . TRP A 1 85 ? -20.568 -1.224 7.375 1.00 87.94 85 TRP A N 1
ATOM 703 C CA . TRP A 1 85 ? -19.712 -0.727 8.457 1.00 87.94 85 TRP A CA 1
ATOM 704 C C . TRP A 1 85 ? -20.304 0.529 9.094 1.00 87.94 85 TRP A C 1
ATOM 706 O O . TRP A 1 85 ? -20.311 1.600 8.492 1.00 87.94 85 TRP A O 1
ATOM 716 N N . HIS A 1 86 ? -20.753 0.379 10.336 1.00 86.12 86 HIS A N 1
ATOM 717 C CA . HIS A 1 86 ? -21.134 1.467 11.225 1.00 86.12 86 HIS A CA 1
ATOM 718 C C . HIS A 1 86 ? -20.860 1.022 12.663 1.00 86.12 86 HIS A C 1
ATOM 720 O O . HIS A 1 86 ? -21.235 -0.091 13.038 1.00 86.12 86 HIS A O 1
ATOM 726 N N . LEU A 1 87 ? -20.217 1.871 13.462 1.00 87.12 87 LEU A N 1
ATOM 727 C CA . LEU A 1 87 ? -20.077 1.687 14.907 1.00 87.12 87 LEU A CA 1
ATOM 728 C C . LEU A 1 87 ? -20.874 2.802 15.589 1.00 87.12 87 LEU A C 1
ATOM 730 O O . LEU A 1 87 ? -20.492 3.966 15.509 1.00 87.12 87 LEU A O 1
ATOM 734 N N . ASP A 1 88 ? -21.999 2.455 16.212 1.00 84.88 88 ASP A N 1
ATOM 735 C CA . ASP A 1 88 ? -22.905 3.429 16.827 1.00 84.88 88 ASP A CA 1
ATOM 736 C C . ASP A 1 88 ? -22.425 3.807 18.238 1.00 84.88 88 ASP A C 1
ATOM 738 O O . ASP A 1 88 ? -22.555 3.021 19.179 1.00 84.88 88 ASP A O 1
ATOM 742 N N . ILE A 1 89 ? -21.761 4.964 18.372 1.00 84.62 89 ILE A N 1
ATOM 743 C CA . ILE A 1 89 ? -21.125 5.392 19.627 1.00 84.62 89 ILE A CA 1
ATOM 744 C C . ILE A 1 89 ? -20.991 6.918 19.726 1.00 84.62 89 ILE A C 1
ATOM 746 O O . ILE A 1 89 ? -20.577 7.589 18.781 1.00 84.62 89 ILE A O 1
ATOM 750 N N . ASP A 1 90 ? -21.199 7.460 20.929 1.00 85.88 90 ASP A N 1
ATOM 751 C CA . ASP A 1 90 ? -20.814 8.834 21.266 1.00 85.88 90 ASP A CA 1
ATOM 752 C C . ASP A 1 90 ? -19.287 8.950 21.468 1.00 85.88 90 ASP A C 1
ATOM 754 O O . ASP A 1 90 ? -18.730 8.675 22.536 1.00 85.88 90 ASP A O 1
ATOM 758 N N . VAL A 1 91 ? -18.607 9.421 20.421 1.00 87.94 91 VAL A N 1
ATOM 759 C CA . VAL A 1 91 ? -17.165 9.722 20.401 1.00 87.94 91 VAL A CA 1
ATOM 760 C C . VAL A 1 91 ? -16.746 10.717 21.495 1.00 87.94 91 VAL A C 1
ATOM 762 O O . VAL A 1 91 ? -15.660 10.588 22.068 1.00 87.94 91 VAL A O 1
ATOM 765 N N . ARG A 1 92 ? -17.591 11.702 21.825 1.00 85.56 92 ARG A N 1
ATOM 766 C CA . ARG A 1 92 ? -17.274 12.750 22.811 1.00 85.56 92 ARG A CA 1
ATOM 767 C C . ARG A 1 92 ? -17.381 12.211 24.235 1.00 85.56 92 ARG A C 1
ATOM 769 O O . ARG A 1 92 ? -16.557 12.577 25.080 1.00 85.56 92 ARG A O 1
ATOM 776 N N . LYS A 1 93 ? -18.324 11.299 24.492 1.00 84.75 93 LYS A N 1
ATOM 777 C CA . LYS A 1 93 ? -18.418 10.534 25.747 1.00 84.75 93 LYS A CA 1
ATOM 778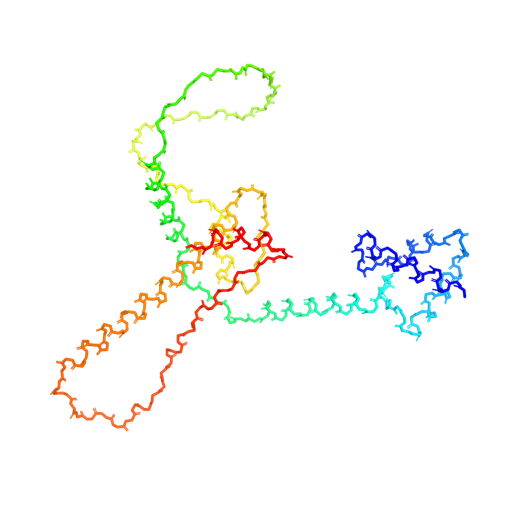 C C . LYS A 1 93 ? -17.171 9.679 25.979 1.00 84.75 93 LYS A C 1
ATOM 780 O O . LYS A 1 93 ? -16.636 9.718 27.084 1.00 84.75 93 LYS A O 1
ATOM 785 N N . ILE A 1 94 ? -16.659 8.979 24.956 1.00 84.94 94 ILE A N 1
ATOM 786 C CA . ILE A 1 94 ? -15.411 8.201 25.088 1.00 84.94 94 ILE A CA 1
ATOM 787 C C . ILE A 1 94 ? -14.250 9.116 25.484 1.00 84.94 94 ILE A C 1
ATOM 789 O O . ILE A 1 94 ? -13.657 8.924 26.546 1.00 84.94 94 ILE A O 1
ATOM 793 N N . LEU A 1 95 ? -13.937 10.117 24.655 1.00 83.94 95 LEU A N 1
ATOM 794 C CA . LEU A 1 95 ? -12.732 10.933 24.830 1.00 83.94 95 LEU A CA 1
ATOM 795 C C . LEU A 1 95 ? -12.724 11.669 26.178 1.00 83.94 95 LEU A C 1
ATOM 797 O O . LEU A 1 95 ? -11.726 11.620 26.893 1.00 83.94 95 LEU A O 1
ATOM 801 N N . SER A 1 96 ? -13.855 12.260 26.579 1.00 81.31 96 SER A N 1
ATOM 802 C CA . SER A 1 96 ? -13.960 12.931 27.883 1.00 81.31 96 SER A CA 1
ATOM 803 C C . SER A 1 96 ? -13.870 11.974 29.084 1.00 81.31 96 SER A C 1
ATOM 805 O O . SER A 1 96 ? -13.369 12.376 30.136 1.00 81.31 96 SER A O 1
ATOM 807 N N . SER A 1 97 ? -14.280 10.706 28.939 1.00 73.19 97 SER A N 1
ATOM 808 C CA . SER A 1 97 ? -14.127 9.697 29.999 1.00 73.19 97 SER A CA 1
ATOM 809 C C . SER A 1 97 ? -12.672 9.261 30.216 1.00 73.19 97 SER A C 1
ATOM 811 O O . SER A 1 97 ? -12.261 9.072 31.360 1.00 73.19 97 SER A O 1
ATOM 813 N N . GLU A 1 98 ? -11.864 9.173 29.153 1.00 68.56 98 GLU A N 1
ATOM 814 C CA . GLU A 1 98 ? -10.449 8.790 29.259 1.00 68.56 98 GLU A CA 1
ATOM 815 C C . GLU A 1 98 ? -9.593 9.953 29.802 1.00 68.56 98 GLU A C 1
ATOM 817 O O . GLU A 1 98 ? -8.751 9.727 30.671 1.00 68.56 98 GLU A O 1
ATOM 822 N N . THR A 1 99 ? -9.868 11.213 29.424 1.00 60.50 99 THR A N 1
ATOM 823 C CA . THR A 1 99 ? -9.201 12.382 30.042 1.00 60.50 99 THR A CA 1
ATOM 824 C C . THR A 1 99 ? -9.456 12.458 31.554 1.00 60.50 99 THR A C 1
ATOM 826 O O . THR A 1 99 ? -8.569 12.829 32.322 1.00 60.50 99 THR A O 1
ATOM 829 N N . SER A 1 100 ? -10.643 12.041 32.012 1.00 58.28 100 SER A N 1
ATOM 830 C CA . SER A 1 100 ? -10.951 11.949 33.445 1.00 58.28 100 SER A CA 1
ATOM 831 C C . SER A 1 100 ? -10.215 10.810 34.168 1.00 58.28 100 SER A C 1
ATOM 833 O O . SER A 1 100 ? -10.158 10.837 35.397 1.00 58.28 100 SER A O 1
ATOM 835 N N . ARG A 1 101 ? -9.667 9.819 33.450 1.00 56.53 101 ARG A N 1
ATOM 836 C CA . ARG A 1 101 ? -8.872 8.715 34.019 1.00 56.53 101 ARG A CA 1
ATOM 837 C C . ARG A 1 101 ? -7.399 9.098 34.154 1.00 56.53 101 ARG A C 1
ATOM 839 O O . ARG A 1 101 ? -6.836 8.924 35.232 1.00 56.53 101 ARG A O 1
ATOM 846 N N . GLU A 1 102 ? -6.805 9.729 33.137 1.00 50.91 102 GLU A N 1
ATOM 847 C CA . GLU A 1 102 ? -5.408 10.203 33.205 1.00 50.91 102 GLU A CA 1
ATOM 848 C C . GLU A 1 102 ? -5.171 11.203 34.356 1.00 50.91 102 GLU A C 1
ATOM 850 O O . GLU A 1 102 ? -4.082 11.240 34.932 1.00 50.91 102 GLU A O 1
ATOM 855 N N . MET A 1 103 ? -6.184 11.979 34.763 1.00 40.16 103 MET A N 1
ATOM 856 C CA . MET A 1 103 ? -6.091 12.869 35.933 1.00 40.16 103 MET A CA 1
ATOM 857 C C . MET A 1 103 ? -6.013 12.143 37.292 1.00 40.16 103 MET A C 1
ATOM 859 O O . MET A 1 103 ? -5.647 12.773 38.285 1.00 40.16 103 MET A O 1
ATOM 863 N N . VAL A 1 104 ? -6.350 10.850 37.363 1.00 42.59 104 VAL A N 1
ATOM 864 C CA . VAL A 1 104 ? -6.310 10.057 38.605 1.00 42.59 104 VAL A CA 1
ATOM 865 C C . VAL A 1 104 ? -4.952 9.373 38.774 1.00 42.59 104 VAL A C 1
ATOM 867 O O . VAL A 1 104 ? -4.338 9.498 39.835 1.00 42.59 104 VAL A O 1
ATOM 870 N N . ASP A 1 105 ? -4.444 8.722 37.723 1.00 38.94 105 ASP A N 1
ATOM 871 C CA . ASP A 1 105 ? -3.182 7.966 37.780 1.00 38.94 105 ASP A CA 1
ATOM 872 C C . ASP A 1 105 ? -1.948 8.865 37.983 1.00 38.94 105 ASP A C 1
ATOM 874 O O . ASP A 1 105 ? -0.998 8.481 38.664 1.00 38.94 105 ASP A O 1
ATOM 878 N N . ASN A 1 106 ? -1.980 10.108 37.488 1.00 36.84 106 ASN A N 1
ATOM 879 C CA . ASN A 1 106 ? -0.887 11.082 37.643 1.00 36.84 106 ASN A CA 1
ATOM 880 C C . ASN A 1 106 ? -0.692 11.619 39.084 1.00 36.84 106 ASN A C 1
ATOM 882 O O . ASN A 1 106 ? 0.096 12.543 39.291 1.00 36.84 106 ASN A O 1
ATOM 886 N N . LYS A 1 107 ? -1.395 11.085 40.096 1.00 35.47 107 LYS A N 1
ATOM 887 C CA . LYS A 1 107 ? -1.327 11.569 41.490 1.00 35.47 107 LYS A CA 1
ATOM 888 C C . LYS A 1 107 ? -0.431 10.740 42.423 1.00 35.47 107 LYS A C 1
ATOM 890 O O . LYS A 1 107 ? -0.393 11.011 43.624 1.00 35.47 107 LYS A O 1
ATOM 895 N N . VAL A 1 108 ? 0.298 9.748 41.907 1.00 38.22 108 VAL A N 1
ATOM 896 C CA . VAL A 1 108 ? 1.220 8.910 42.695 1.00 38.22 108 VAL A CA 1
ATOM 897 C C . VAL A 1 108 ? 2.591 8.854 42.015 1.00 38.22 108 VAL A C 1
ATOM 899 O O . VAL A 1 108 ? 2.680 8.490 40.845 1.00 38.22 108 VAL A O 1
ATOM 902 N N . ASN A 1 109 ? 3.655 9.128 42.789 1.00 27.72 109 ASN A N 1
ATOM 903 C CA . ASN A 1 109 ? 5.066 9.276 42.369 1.00 27.72 109 ASN A CA 1
ATOM 904 C C . ASN A 1 109 ? 5.347 10.611 41.620 1.00 27.72 109 ASN A C 1
ATOM 906 O O . ASN A 1 109 ? 4.573 10.999 40.759 1.00 27.72 109 ASN A O 1
ATOM 910 N N . VAL A 1 110 ? 6.414 11.388 41.872 1.00 30.62 110 VAL A N 1
ATOM 911 C CA . VAL A 1 110 ? 7.593 11.238 42.759 1.00 30.62 110 VAL A CA 1
ATOM 912 C C . VAL A 1 110 ? 7.875 12.551 43.516 1.00 30.62 110 VAL A C 1
ATOM 914 O O . VAL A 1 110 ? 7.662 13.645 42.998 1.00 30.62 110 VAL A O 1
ATOM 917 N N . THR A 1 111 ? 8.413 12.444 44.732 1.00 30.69 111 THR A N 1
ATOM 918 C CA . THR A 1 111 ? 8.858 13.565 45.577 1.00 30.69 111 THR A CA 1
ATOM 919 C C . THR A 1 111 ? 10.194 14.177 45.116 1.00 30.69 111 THR A C 1
ATOM 921 O O . THR A 1 111 ? 11.186 13.468 45.007 1.00 30.69 111 THR A O 1
ATOM 924 N N . GLN A 1 112 ? 10.217 15.503 44.935 1.00 30.14 112 GLN A N 1
ATOM 925 C CA . GLN A 1 112 ? 11.349 16.432 45.142 1.00 30.14 112 GLN A CA 1
ATOM 926 C C . GLN A 1 112 ? 12.795 15.972 44.813 1.00 30.14 112 GLN A C 1
ATOM 928 O O . GLN A 1 112 ? 13.472 15.356 45.633 1.00 30.14 112 GLN A O 1
ATOM 933 N N . ALA A 1 113 ? 13.341 16.488 43.708 1.00 26.98 113 ALA A N 1
ATOM 934 C CA . ALA A 1 113 ? 14.770 16.789 43.547 1.00 26.98 113 ALA A CA 1
ATOM 935 C C . ALA A 1 113 ? 14.914 18.090 42.729 1.00 26.98 113 ALA A C 1
ATOM 937 O O . ALA A 1 113 ? 14.046 18.388 41.909 1.00 26.98 113 ALA A O 1
ATOM 938 N N . HIS A 1 114 ? 15.952 18.893 42.978 1.00 28.11 114 HIS A N 1
ATOM 939 C CA . HIS A 1 114 ? 16.106 20.250 42.427 1.00 28.11 114 HIS A CA 1
ATOM 940 C C . HIS A 1 114 ? 17.568 20.520 42.011 1.00 28.11 114 HIS A C 1
ATOM 942 O O . HIS A 1 114 ? 18.443 19.743 42.379 1.00 28.11 114 HIS A O 1
ATOM 948 N N . GLU A 1 115 ? 17.794 21.659 41.335 1.00 29.78 115 GLU A N 1
ATOM 949 C CA . GLU A 1 115 ? 19.077 22.267 40.891 1.00 29.78 115 GLU A CA 1
ATOM 950 C C . GLU A 1 115 ? 19.505 21.948 39.427 1.00 29.78 115 GLU A C 1
ATOM 952 O O . GLU A 1 115 ? 19.608 20.791 39.040 1.00 29.78 115 GLU A O 1
ATOM 957 N N . VAL A 1 116 ? 19.469 22.942 38.509 1.00 30.80 116 VAL A N 1
ATOM 958 C CA . VAL A 1 116 ? 20.547 23.899 38.085 1.00 30.80 116 VAL A CA 1
ATOM 959 C C . VAL A 1 116 ? 21.444 23.283 36.985 1.00 30.80 116 VAL A C 1
ATOM 961 O O . VAL A 1 116 ? 22.046 22.244 37.212 1.00 30.80 116 VAL A O 1
ATOM 964 N N . GLU A 1 117 ? 21.623 23.832 35.768 1.00 30.05 117 GLU A N 1
ATOM 965 C CA . GLU A 1 117 ? 21.168 25.089 35.109 1.00 30.05 117 GLU A CA 1
ATOM 966 C C . GLU A 1 117 ? 20.944 24.830 33.572 1.00 30.05 117 GLU A C 1
ATOM 968 O O . GLU A 1 117 ? 20.575 23.703 33.257 1.00 30.05 117 GLU A O 1
ATOM 973 N N . ARG A 1 118 ? 21.074 25.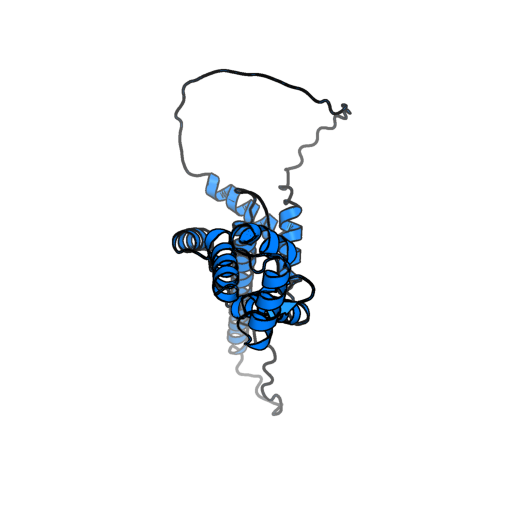684 32.525 1.00 29.28 118 ARG A N 1
ATOM 974 C CA . ARG A 1 118 ? 21.649 27.033 32.243 1.00 29.28 118 ARG A CA 1
ATOM 975 C C . ARG A 1 118 ? 20.936 27.698 31.023 1.00 29.28 118 ARG A C 1
ATOM 977 O O . ARG A 1 118 ? 20.111 27.066 30.369 1.00 29.28 118 ARG A O 1
ATOM 984 N N . LEU A 1 119 ? 21.286 28.957 30.728 1.00 28.97 119 LEU A N 1
ATOM 985 C CA . LEU A 1 119 ? 21.027 29.773 29.514 1.00 28.97 119 LEU A CA 1
ATOM 986 C C . LEU A 1 119 ? 21.541 29.112 28.197 1.00 28.97 119 LEU A C 1
ATOM 988 O O . LEU A 1 119 ? 22.283 28.137 28.278 1.00 28.97 119 LEU A O 1
ATOM 992 N N . ASP A 1 120 ? 21.247 29.537 26.951 1.00 25.73 120 ASP A N 1
ATOM 993 C CA . ASP A 1 120 ? 20.757 30.796 26.314 1.00 25.73 120 ASP A CA 1
ATOM 994 C C . ASP A 1 120 ? 19.883 30.409 25.064 1.00 25.73 120 ASP A C 1
ATOM 996 O O . ASP A 1 120 ? 20.135 29.364 24.469 1.00 25.73 120 ASP A O 1
ATOM 1000 N N . ASN A 1 121 ? 18.773 31.046 24.633 1.00 28.05 121 ASN A N 1
ATOM 1001 C CA . ASN A 1 121 ? 18.462 32.454 24.282 1.00 28.05 121 ASN A CA 1
ATOM 1002 C C . ASN A 1 121 ? 18.733 32.827 22.802 1.00 28.05 121 ASN A C 1
ATOM 1004 O O . ASN A 1 121 ? 19.867 33.123 22.441 1.00 28.05 121 ASN A O 1
ATOM 1008 N N . HIS A 1 122 ? 17.674 32.932 21.980 1.00 32.91 122 HIS A N 1
ATOM 1009 C CA . HIS A 1 122 ? 17.388 34.153 21.198 1.00 32.91 122 HIS A CA 1
ATOM 1010 C C . HIS A 1 122 ? 16.006 34.147 20.512 1.00 32.91 122 HIS A C 1
ATOM 1012 O O . HIS A 1 122 ? 15.418 33.099 20.247 1.00 32.91 122 HIS A O 1
ATOM 1018 N N . LYS A 1 123 ? 15.481 35.356 20.260 1.00 31.11 123 LYS A N 1
ATOM 1019 C CA . LYS A 1 123 ? 14.181 35.632 19.619 1.00 31.11 123 LYS A CA 1
ATOM 1020 C C . LYS A 1 123 ? 14.223 35.430 18.096 1.00 31.11 123 LYS A C 1
ATOM 1022 O O . LYS A 1 123 ? 15.260 35.661 17.485 1.00 31.11 123 LYS A O 1
ATOM 1027 N N . TYR A 1 124 ? 13.051 35.257 17.478 1.00 28.12 124 TYR A N 1
ATOM 1028 C CA . TYR A 1 124 ? 12.519 36.316 16.602 1.00 28.12 124 TYR A CA 1
ATOM 1029 C C . TYR A 1 124 ? 10.982 36.333 16.628 1.00 28.12 124 TYR A C 1
ATOM 1031 O O . TYR A 1 124 ? 10.347 35.322 16.920 1.00 28.12 124 TYR A O 1
ATOM 1039 N N . GLU A 1 125 ? 10.395 37.506 16.407 1.00 28.45 125 GLU A N 1
ATOM 1040 C CA . GLU A 1 125 ? 8.973 37.790 16.641 1.00 28.45 125 GLU A CA 1
ATOM 1041 C C . GLU A 1 125 ? 8.120 37.627 15.374 1.00 28.45 125 GLU A C 1
ATOM 1043 O O . GLU A 1 125 ? 8.601 37.828 14.262 1.00 28.45 125 GLU A O 1
ATOM 1048 N N . ASN A 1 126 ? 6.825 37.355 15.555 1.00 30.52 126 ASN A N 1
ATOM 1049 C CA . ASN A 1 126 ? 5.765 37.866 14.684 1.00 30.52 126 ASN A CA 1
ATOM 1050 C C . ASN A 1 126 ? 4.502 38.083 15.528 1.00 30.52 126 ASN A C 1
ATOM 1052 O O . ASN A 1 126 ? 4.116 37.220 16.314 1.00 30.52 126 ASN A O 1
ATOM 1056 N N . GLN A 1 127 ? 3.904 39.265 15.404 1.00 30.27 127 GLN A N 1
ATOM 1057 C CA . GLN A 1 127 ? 2.831 39.736 16.280 1.00 30.27 127 GLN A CA 1
ATOM 1058 C C . GLN A 1 127 ? 1.457 39.251 15.799 1.00 30.27 127 GLN A C 1
ATOM 1060 O O . GLN A 1 127 ? 1.149 39.328 14.611 1.00 30.27 127 GLN A O 1
ATOM 1065 N N . PHE A 1 128 ? 0.604 38.845 16.740 1.00 30.73 128 PHE A N 1
ATOM 1066 C CA . PHE A 1 128 ? -0.851 38.883 16.574 1.00 30.73 128 PHE A CA 1
ATOM 1067 C C . PHE A 1 128 ? -1.399 40.060 17.398 1.00 30.73 128 PHE A C 1
ATOM 1069 O O . PHE A 1 128 ? -0.857 40.332 18.470 1.00 30.73 128 PHE A O 1
ATOM 1076 N N . PRO A 1 129 ? -2.422 40.785 16.913 1.00 34.94 129 PRO A N 1
ATOM 1077 C CA . PRO A 1 129 ? -2.922 41.978 17.587 1.00 34.94 129 PRO A CA 1
ATOM 1078 C C . PRO A 1 129 ? -3.742 41.627 18.831 1.00 34.94 129 PRO A C 1
ATOM 1080 O O . PRO A 1 129 ? -4.574 40.719 18.812 1.00 34.94 129 PRO A O 1
ATOM 1083 N N . GLU A 1 130 ? -3.543 42.400 19.895 1.00 28.84 130 GLU A N 1
ATOM 1084 C CA . GLU A 1 130 ? -4.316 42.297 21.129 1.00 28.84 130 GLU A CA 1
ATOM 1085 C C . GLU A 1 130 ? -5.790 42.666 20.909 1.00 28.84 130 GLU A C 1
ATOM 1087 O O . GLU A 1 130 ? -6.125 43.646 20.237 1.00 28.84 130 GLU A O 1
ATOM 1092 N N . LYS A 1 131 ? -6.675 41.924 21.577 1.00 35.25 131 LYS A N 1
ATOM 1093 C CA . LYS A 1 131 ? -7.921 42.472 22.111 1.00 35.25 131 LYS A CA 1
ATOM 1094 C C . LYS A 1 131 ? -8.141 41.926 23.510 1.00 35.25 131 LYS A C 1
ATOM 1096 O O . LYS A 1 131 ? -8.510 40.768 23.682 1.00 35.25 131 LYS A O 1
ATOM 1101 N N . GLU A 1 132 ? -7.924 42.788 24.491 1.00 33.75 132 GLU A N 1
ATOM 1102 C CA . GLU A 1 132 ? -8.347 42.554 25.863 1.00 33.75 132 GLU A CA 1
ATOM 1103 C C . GLU A 1 132 ? -9.879 42.484 25.938 1.00 33.75 132 GLU A C 1
ATOM 1105 O O . GLU A 1 132 ? -10.583 43.289 25.321 1.00 33.75 132 GLU A O 1
ATOM 1110 N N . LEU A 1 133 ? -10.390 41.567 26.759 1.00 33.25 133 LEU A N 1
ATOM 1111 C CA . LEU A 1 133 ? -11.615 41.803 27.515 1.00 33.25 133 LEU A CA 1
ATOM 1112 C C . LEU A 1 133 ? -11.566 40.978 28.802 1.00 33.25 133 LEU A C 1
ATOM 1114 O O . LEU A 1 133 ? -11.727 39.758 28.778 1.00 33.25 133 LEU A O 1
ATOM 1118 N N . GLU A 1 134 ? -11.349 41.644 29.932 1.00 33.78 134 GLU A N 1
ATOM 1119 C CA . GLU A 1 134 ? -11.468 41.004 31.239 1.00 33.78 134 GLU A CA 1
ATOM 1120 C C . GLU A 1 134 ? -12.922 40.594 31.512 1.00 33.78 134 GLU A C 1
ATOM 1122 O O . GLU A 1 134 ? -13.843 41.405 31.416 1.00 33.78 134 GLU A O 1
ATOM 1127 N N . SER A 1 135 ? -13.133 39.353 31.951 1.00 32.16 135 SER A N 1
ATOM 1128 C CA . SER A 1 135 ? -14.263 39.024 32.826 1.00 32.16 135 SER A CA 1
ATOM 1129 C C . SER A 1 135 ? -13.938 37.784 33.659 1.00 32.16 135 SER A C 1
ATOM 1131 O O . SER A 1 135 ? -13.856 36.664 33.159 1.00 32.16 135 SER A O 1
ATOM 1133 N N . ALA A 1 136 ? -13.709 37.983 34.956 1.00 42.12 136 ALA A N 1
ATOM 1134 C CA . ALA A 1 136 ? -13.388 36.890 35.862 1.00 42.12 136 ALA A CA 1
ATOM 1135 C C . ALA A 1 136 ? -14.649 36.088 36.224 1.00 42.12 136 ALA A C 1
ATOM 1137 O O . ALA A 1 136 ? -15.535 36.584 36.917 1.00 42.12 136 ALA A O 1
ATOM 1138 N N . SER A 1 137 ? -14.699 34.814 35.829 1.00 35.47 137 SER A N 1
ATOM 1139 C CA . SER A 1 137 ? -15.549 33.820 36.490 1.00 35.47 137 SER A CA 1
ATOM 1140 C C . SER A 1 137 ? -14.857 32.456 36.509 1.00 35.47 137 SER A C 1
ATOM 1142 O O . SER A 1 137 ? -14.337 31.984 35.499 1.00 35.47 137 SER A O 1
ATOM 1144 N N . GLY A 1 138 ? -14.804 31.834 37.689 1.00 41.44 138 GLY A N 1
ATOM 1145 C CA . GLY A 1 138 ? -14.128 30.555 37.900 1.00 41.44 138 GLY A CA 1
ATOM 1146 C C . GLY A 1 138 ? -14.935 29.383 37.352 1.00 41.44 138 GLY A C 1
ATOM 1147 O O . GLY A 1 138 ? -15.587 28.678 38.117 1.00 41.44 138 GLY A O 1
ATOM 1148 N N . THR A 1 139 ? -14.882 29.161 36.040 1.00 32.66 139 THR A N 1
ATOM 1149 C CA . THR A 1 139 ? -15.412 27.938 35.424 1.00 32.66 139 THR A CA 1
ATOM 1150 C C . THR A 1 139 ? -14.341 26.852 35.478 1.00 32.66 139 THR A C 1
ATOM 1152 O O . THR A 1 139 ? -13.229 27.058 34.996 1.00 32.66 139 THR A O 1
ATOM 1155 N N . GLN A 1 140 ? -14.662 25.688 36.052 1.00 39.38 140 GLN A N 1
ATOM 1156 C CA . GLN A 1 140 ? -13.797 24.509 35.960 1.00 39.38 140 GLN A CA 1
ATOM 1157 C C . GLN A 1 140 ? -13.590 24.178 34.478 1.00 39.38 140 GLN A C 1
ATOM 1159 O O . GLN A 1 140 ? -14.564 23.914 33.770 1.00 39.38 140 GLN A O 1
ATOM 1164 N N . SER A 1 141 ? -12.345 24.208 33.998 1.00 40.16 141 SER A N 1
ATOM 1165 C CA . SER A 1 141 ? -12.024 23.945 32.596 1.00 40.16 141 SER A CA 1
ATOM 1166 C C . SER A 1 141 ? -12.258 22.472 32.264 1.00 40.16 141 SER A C 1
ATOM 1168 O O . SER A 1 141 ? -11.351 21.643 32.334 1.00 40.16 141 SER A O 1
ATOM 1170 N N . LYS A 1 142 ? -13.504 22.151 31.893 1.00 52.44 142 LYS A N 1
ATOM 1171 C CA . LYS A 1 142 ? -13.881 20.896 31.241 1.00 52.44 142 LYS A CA 1
ATOM 1172 C C . LYS A 1 142 ? -12.944 20.720 30.049 1.00 52.44 142 LYS A C 1
ATOM 1174 O O . LYS A 1 142 ? -13.055 21.482 29.093 1.00 52.44 142 LYS A O 1
ATOM 1179 N N . ALA A 1 143 ? -11.998 19.787 30.168 1.00 59.31 143 ALA A N 1
ATOM 1180 C CA . ALA A 1 143 ? -10.871 19.672 29.251 1.00 59.31 143 ALA A CA 1
ATOM 1181 C C . ALA A 1 143 ? -11.369 19.636 27.801 1.00 59.31 143 ALA A C 1
ATOM 1183 O O . ALA A 1 143 ? -12.196 18.792 27.444 1.00 59.31 143 ALA A O 1
ATOM 1184 N N . GLU A 1 144 ? -10.924 20.605 27.000 1.00 72.00 144 GLU A N 1
ATOM 1185 C CA . GLU A 1 144 ? -11.402 20.749 25.633 1.00 72.00 144 GLU A CA 1
ATOM 1186 C C . GLU A 1 144 ? -10.873 19.580 24.802 1.00 72.00 144 GLU A C 1
ATOM 1188 O O . GLU A 1 144 ? -9.666 19.362 24.691 1.00 72.00 144 GLU A O 1
ATOM 1193 N N . VAL A 1 145 ? -11.799 18.773 24.288 1.00 79.50 145 VAL A N 1
ATOM 1194 C CA . VAL A 1 145 ? -11.459 17.545 23.574 1.00 79.50 145 VAL A CA 1
ATOM 1195 C C . VAL A 1 145 ? -10.901 17.911 22.203 1.00 79.50 145 VAL A C 1
ATOM 1197 O O . VAL A 1 145 ? -11.588 18.553 21.410 1.00 79.50 145 VAL A O 1
ATOM 1200 N N . ASP A 1 146 ? -9.677 17.456 21.932 1.00 88.69 146 ASP A N 1
ATOM 1201 C CA . ASP A 1 146 ? -8.961 17.646 20.670 1.00 88.69 146 ASP A CA 1
ATOM 1202 C C . ASP A 1 146 ? -9.849 17.303 19.457 1.00 88.69 146 ASP A C 1
ATOM 1204 O O . ASP A 1 146 ? -10.306 16.168 19.281 1.00 88.69 146 ASP A O 1
ATOM 1208 N N . LEU A 1 147 ? -10.103 18.313 18.622 1.00 90.38 147 LEU A N 1
ATOM 1209 C CA . LEU A 1 147 ? -11.008 18.221 17.482 1.00 90.38 147 LEU A CA 1
ATOM 1210 C C . LEU A 1 147 ? -10.506 17.236 16.415 1.00 90.38 147 LEU A C 1
ATOM 1212 O O . LEU A 1 147 ? -11.323 16.528 15.826 1.00 90.38 147 LEU A O 1
ATOM 1216 N N . ASP A 1 148 ? -9.190 17.126 16.207 1.00 91.56 148 ASP A N 1
ATOM 1217 C CA . ASP A 1 148 ? -8.619 16.165 15.256 1.00 91.56 148 ASP A CA 1
ATOM 1218 C C . ASP A 1 148 ? -8.820 14.725 15.758 1.00 91.56 148 ASP A C 1
ATOM 1220 O O . ASP A 1 148 ? -9.050 13.810 14.963 1.00 91.56 148 ASP A O 1
ATOM 1224 N N . GLN A 1 149 ? -8.802 14.514 17.080 1.00 91.75 149 GLN A N 1
ATOM 1225 C CA . GLN A 1 149 ? -9.089 13.215 17.700 1.00 91.75 149 GLN A CA 1
ATOM 1226 C C . GLN A 1 149 ? -10.573 12.839 17.593 1.00 91.75 149 GLN A C 1
ATOM 1228 O O . GLN A 1 149 ? -10.881 11.687 17.278 1.00 91.75 149 GLN A O 1
ATOM 1233 N N . VAL A 1 150 ? -11.485 13.804 17.773 1.00 92.38 150 VAL A N 1
ATOM 1234 C CA . VAL A 1 150 ? -12.927 13.608 17.532 1.00 92.38 150 VAL A CA 1
ATOM 1235 C C . VAL A 1 150 ? -13.173 13.211 16.076 1.00 92.38 150 VAL A C 1
ATOM 1237 O O . VAL A 1 150 ? -13.746 12.152 15.824 1.00 92.38 150 VAL A O 1
ATOM 1240 N N . ILE A 1 151 ? -12.671 13.997 15.117 1.00 92.62 151 ILE A N 1
ATOM 1241 C CA . ILE A 1 151 ? -12.843 13.737 13.679 1.00 92.62 151 ILE A CA 1
ATOM 1242 C C . ILE A 1 151 ? -12.244 12.376 13.296 1.00 92.62 151 ILE A C 1
ATOM 1244 O O . ILE A 1 151 ? -12.854 11.621 12.536 1.00 92.62 151 ILE A O 1
ATOM 1248 N N . ALA A 1 152 ? -11.073 12.018 13.831 1.00 94.81 152 ALA A N 1
ATOM 1249 C CA . ALA A 1 152 ? -10.459 10.720 13.575 1.00 94.81 152 ALA A CA 1
ATOM 1250 C C . ALA A 1 152 ? -11.315 9.549 14.094 1.00 94.81 152 ALA A C 1
ATOM 1252 O O . ALA A 1 152 ? -11.470 8.556 13.384 1.00 94.81 152 ALA A O 1
ATOM 1253 N N . MET A 1 153 ? -11.910 9.657 15.286 1.00 94.06 153 MET A N 1
ATOM 1254 C CA . MET A 1 153 ? -12.791 8.616 15.831 1.00 94.06 153 MET A CA 1
ATOM 1255 C C . MET A 1 153 ? -14.140 8.535 15.107 1.00 94.06 153 MET A C 1
ATOM 1257 O O . MET A 1 153 ? -14.569 7.430 14.774 1.00 94.06 153 MET A O 1
ATOM 1261 N N . GLU A 1 154 ? -14.764 9.668 14.772 1.00 93.56 154 GLU A N 1
ATOM 1262 C CA . GLU A 1 154 ? -15.963 9.721 13.918 1.00 93.56 154 GLU A CA 1
ATOM 1263 C C . GLU A 1 154 ? -15.698 9.046 12.557 1.00 93.56 154 GLU A C 1
ATOM 1265 O O . GLU A 1 154 ? -16.534 8.291 12.048 1.00 93.56 154 GLU A O 1
ATOM 1270 N N . LYS A 1 155 ? -14.495 9.232 11.988 1.00 94.31 155 LYS A N 1
ATOM 1271 C CA . LYS A 1 155 ? -14.069 8.537 10.766 1.00 94.31 155 LYS A CA 1
ATOM 1272 C C . LYS A 1 155 ? -13.916 7.028 10.954 1.00 94.31 155 LYS A C 1
ATOM 1274 O O . LYS A 1 155 ? -14.465 6.312 10.118 1.00 94.31 155 LYS A O 1
ATOM 1279 N N . ILE A 1 156 ? -13.279 6.539 12.027 1.00 94.06 156 ILE A N 1
ATOM 1280 C CA . ILE A 1 156 ? -13.205 5.087 12.301 1.00 94.06 156 ILE A CA 1
ATOM 1281 C C . ILE A 1 156 ? -14.616 4.489 12.403 1.00 94.06 156 ILE A C 1
ATOM 1283 O O . ILE A 1 156 ? -14.888 3.459 11.792 1.00 94.06 156 ILE A O 1
ATOM 1287 N N . CYS A 1 157 ? -15.528 5.145 13.124 1.00 91.88 157 CYS A N 1
ATOM 1288 C CA . CYS A 1 157 ? -16.892 4.644 13.317 1.00 91.88 157 CYS A CA 1
ATOM 1289 C C . CYS A 1 157 ? -17.701 4.584 12.010 1.00 91.88 157 CYS A C 1
ATOM 1291 O O . CYS A 1 157 ? -18.521 3.685 11.840 1.00 91.88 157 CYS A O 1
ATOM 1293 N N . SER A 1 158 ? -17.428 5.496 11.070 1.00 91.38 158 SER A N 1
ATOM 1294 C CA . SER A 1 158 ? -18.223 5.674 9.845 1.00 91.38 158 SER A CA 1
ATOM 1295 C C . SER A 1 158 ? -17.601 5.098 8.562 1.00 91.38 158 SER A C 1
ATOM 1297 O O . SER A 1 158 ? -18.225 5.193 7.510 1.00 91.38 158 SER A O 1
ATOM 1299 N N . ASN A 1 159 ? -16.361 4.581 8.579 1.00 92.00 159 ASN A N 1
ATOM 1300 C CA . ASN A 1 159 ? -15.653 4.160 7.356 1.00 92.00 159 ASN A CA 1
ATOM 1301 C C . ASN A 1 159 ? -14.907 2.822 7.557 1.00 92.00 159 ASN A C 1
ATOM 1303 O O . ASN A 1 159 ? -14.036 2.757 8.429 1.00 92.00 159 ASN A O 1
ATOM 1307 N N . PRO A 1 160 ? -15.135 1.794 6.707 1.00 92.31 160 PRO A N 1
ATOM 1308 C CA . PRO A 1 160 ? -14.509 0.469 6.843 1.00 92.31 160 PRO A CA 1
ATOM 1309 C C . PRO A 1 160 ? -12.988 0.472 6.632 1.00 92.31 160 PRO A C 1
ATOM 1311 O O . PRO A 1 160 ? -12.305 -0.483 6.997 1.00 92.31 160 PRO A O 1
ATOM 1314 N N . VAL A 1 161 ? -12.444 1.539 6.040 1.00 93.31 161 VAL A N 1
ATOM 1315 C CA . VAL A 1 161 ? -11.006 1.796 5.934 1.00 93.31 161 VAL A CA 1
ATOM 1316 C C . VAL A 1 161 ? -10.760 3.249 6.332 1.00 93.31 161 VAL A C 1
ATOM 1318 O O . VAL A 1 161 ? -11.243 4.164 5.670 1.00 93.31 161 VAL A O 1
ATOM 1321 N N . THR A 1 162 ? -9.989 3.463 7.400 1.00 94.06 162 THR A N 1
ATOM 1322 C CA . THR A 1 162 ? -9.596 4.794 7.890 1.00 94.06 162 THR A CA 1
ATOM 1323 C C . THR A 1 162 ? -8.076 4.862 8.023 1.00 94.06 162 THR A C 1
ATOM 1325 O O . THR A 1 162 ? -7.459 3.969 8.600 1.00 94.06 162 THR A O 1
ATOM 1328 N N . ILE A 1 163 ? -7.461 5.927 7.500 1.00 95.12 163 ILE A N 1
ATOM 1329 C CA . ILE A 1 163 ? -6.017 6.189 7.601 1.00 95.12 163 ILE A CA 1
ATOM 1330 C C . ILE A 1 163 ? -5.816 7.406 8.509 1.00 95.12 163 ILE A C 1
ATOM 1332 O O . ILE A 1 163 ? -6.369 8.470 8.246 1.00 95.12 163 ILE A O 1
ATOM 1336 N N . ILE A 1 164 ? -5.007 7.255 9.562 1.00 94.38 164 ILE A N 1
ATOM 1337 C CA . ILE A 1 164 ? -4.737 8.310 10.550 1.00 94.38 164 ILE A CA 1
ATOM 1338 C C . ILE A 1 164 ? -3.256 8.700 10.475 1.00 94.38 164 ILE A C 1
ATOM 1340 O O . ILE A 1 164 ? -2.374 7.990 10.964 1.00 94.38 164 ILE A O 1
ATOM 1344 N N . SER A 1 165 ? -2.975 9.840 9.846 1.00 94.38 165 SER A N 1
ATOM 1345 C CA . SER A 1 165 ? -1.633 10.419 9.707 1.00 94.38 165 SER A CA 1
ATOM 1346 C C . SER A 1 165 ? -1.367 11.501 10.754 1.00 94.38 165 SER A C 1
ATOM 1348 O O . SER A 1 165 ? -2.261 12.259 11.104 1.00 94.38 165 SER A O 1
ATOM 1350 N N . GLY A 1 166 ? -0.125 11.622 11.224 1.00 91.75 166 GLY A N 1
ATOM 1351 C CA . 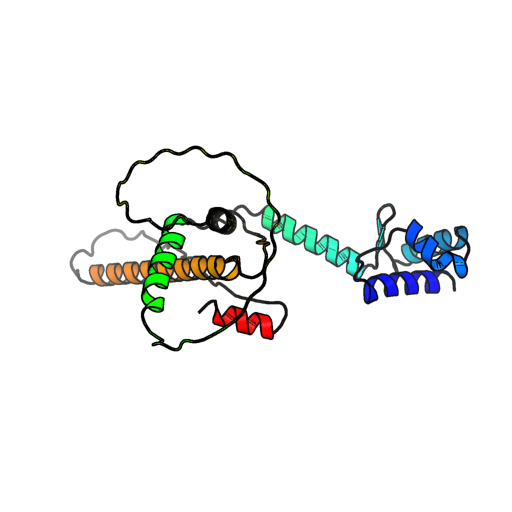GLY A 1 166 ? 0.279 12.674 12.165 1.00 91.75 166 GLY A CA 1
ATOM 1352 C C . GLY A 1 166 ? 1.641 12.388 12.791 1.00 91.75 166 GLY A C 1
ATOM 1353 O O . GLY A 1 166 ? 2.120 11.250 12.741 1.00 91.75 166 GLY A O 1
ATOM 1354 N N . LYS A 1 167 ? 2.266 13.398 13.406 1.00 90.44 167 LYS A N 1
ATOM 1355 C CA . LYS A 1 167 ? 3.616 13.299 13.997 1.00 90.44 167 LYS A CA 1
ATOM 1356 C C . LYS A 1 167 ? 3.667 12.318 15.187 1.00 90.44 167 LYS A C 1
ATOM 1358 O O . LYS A 1 167 ? 2.648 11.769 15.622 1.00 90.44 167 LYS A O 1
ATOM 1363 N N . GLY A 1 168 ? 4.870 12.056 15.703 1.00 87.44 168 GLY A N 1
ATOM 1364 C CA . GLY A 1 168 ? 5.031 11.406 17.008 1.00 87.44 168 GLY A CA 1
ATOM 1365 C C . GLY A 1 168 ? 4.381 12.248 18.113 1.00 87.44 168 GLY A C 1
ATOM 1366 O O . GLY A 1 168 ? 4.353 13.469 18.008 1.00 87.44 168 GLY A O 1
ATOM 1367 N N . GLY A 1 169 ? 3.822 11.602 19.138 1.00 83.19 169 GLY A N 1
ATOM 1368 C CA . GLY A 1 169 ? 3.134 12.270 20.255 1.00 83.19 169 GLY A CA 1
ATOM 1369 C C . GLY A 1 169 ? 1.644 12.579 20.038 1.00 83.19 169 GLY A C 1
ATOM 1370 O O . GLY A 1 169 ? 0.901 12.568 21.007 1.00 83.19 169 GLY A O 1
ATOM 1371 N N . CYS A 1 170 ? 1.174 12.761 18.797 1.00 85.69 170 CYS A N 1
ATOM 1372 C CA . CYS A 1 170 ? -0.198 13.207 18.478 1.00 85.69 170 CYS A CA 1
ATOM 1373 C C . CYS A 1 170 ? -1.313 12.146 18.682 1.00 85.69 170 CYS A C 1
ATOM 1375 O O . CYS A 1 170 ? -2.045 11.868 17.739 1.00 85.69 170 CYS A O 1
ATOM 1377 N N . GLY A 1 171 ? -1.397 11.472 19.835 1.00 86.12 171 GLY A N 1
ATOM 1378 C CA . GLY A 1 171 ? -2.555 10.663 20.279 1.00 86.12 171 GLY A CA 1
ATOM 1379 C C . GLY A 1 171 ? -2.973 9.422 19.460 1.00 86.12 171 GLY A C 1
ATOM 1380 O O . GLY A 1 171 ? -3.721 8.594 19.966 1.00 86.12 171 GLY A O 1
ATOM 1381 N N . LYS A 1 172 ? -2.488 9.233 18.223 1.00 91.88 172 LYS A N 1
ATOM 1382 C CA . LYS A 1 172 ? -3.051 8.300 17.219 1.00 91.88 172 LYS A CA 1
ATOM 1383 C C . LYS A 1 172 ? -3.289 6.865 17.696 1.00 91.88 172 LYS A C 1
ATOM 1385 O O . LYS A 1 172 ? -4.291 6.267 17.332 1.00 91.88 172 LYS A O 1
ATOM 1390 N N . SER A 1 173 ? -2.360 6.289 18.462 1.00 87.94 173 SER A N 1
ATOM 1391 C CA . SER A 1 173 ? -2.540 4.937 19.010 1.00 87.94 173 SER A CA 1
ATOM 1392 C C . SER A 1 173 ? -3.526 4.933 20.175 1.00 87.94 173 SER A C 1
ATOM 1394 O O . SER A 1 173 ? -4.326 4.014 20.270 1.00 87.94 173 SER A O 1
ATOM 1396 N N . THR A 1 174 ? -3.502 5.973 21.013 1.00 86.94 174 THR A N 1
ATOM 1397 C CA . THR A 1 174 ? -4.406 6.153 22.152 1.00 86.94 174 THR A CA 1
ATOM 1398 C C . THR A 1 174 ? -5.860 6.184 21.692 1.00 86.94 174 THR A C 1
ATOM 1400 O O . THR A 1 174 ? -6.632 5.358 22.152 1.00 86.94 174 THR A O 1
ATOM 1403 N N . ILE A 1 175 ? -6.227 7.024 20.714 1.00 91.25 175 ILE A N 1
ATOM 1404 C CA . ILE A 1 175 ? -7.627 7.117 20.246 1.00 91.25 175 ILE A CA 1
ATOM 1405 C C . ILE A 1 175 ? -8.171 5.788 19.699 1.00 91.25 175 ILE A C 1
ATOM 1407 O O . ILE A 1 175 ? -9.321 5.437 19.951 1.00 91.25 175 ILE A O 1
ATOM 1411 N N . VAL A 1 176 ? -7.326 5.004 19.019 1.00 91.06 176 VAL A N 1
ATOM 1412 C CA . VAL A 1 176 ? -7.676 3.665 18.522 1.00 91.06 176 VAL A CA 1
ATOM 1413 C C . VAL A 1 176 ? -7.818 2.672 19.684 1.00 91.06 176 VAL A C 1
ATOM 1415 O O . VAL A 1 176 ? -8.793 1.923 19.721 1.00 91.06 176 VAL A O 1
ATOM 1418 N N . SER A 1 177 ? -6.895 2.681 20.655 1.00 87.25 177 SER A N 1
ATOM 1419 C CA . SER A 1 177 ? -6.993 1.862 21.873 1.00 87.25 177 SER A CA 1
ATOM 1420 C C . SER A 1 177 ? -8.261 2.176 22.669 1.00 87.25 177 SER A C 1
ATOM 1422 O O . SER A 1 177 ? -9.009 1.262 22.997 1.00 87.25 177 SER A O 1
ATOM 1424 N N . CYS A 1 178 ? -8.526 3.453 22.953 1.00 88.06 178 CYS A N 1
ATOM 1425 C CA . CYS A 1 178 ? -9.659 3.921 23.751 1.00 88.06 178 CYS A CA 1
ATOM 1426 C C . CYS A 1 178 ? -11.002 3.539 23.117 1.00 88.06 178 CYS A C 1
ATOM 1428 O O . CYS A 1 178 ? -11.865 2.993 23.803 1.00 88.06 178 CYS A O 1
ATOM 1430 N N . LEU A 1 179 ? -11.151 3.744 21.803 1.00 90.81 179 LEU A N 1
ATOM 1431 C CA . LEU A 1 179 ? -12.338 3.347 21.041 1.00 90.81 179 LEU A CA 1
ATOM 1432 C C . LEU A 1 179 ? -12.634 1.845 21.180 1.00 90.81 179 LEU A C 1
ATOM 1434 O O . LEU A 1 179 ? -13.733 1.451 21.569 1.00 90.81 179 LEU A O 1
ATOM 1438 N N . PHE A 1 180 ? -11.641 0.997 20.902 1.00 89.19 180 PHE A N 1
ATOM 1439 C CA . PHE A 1 180 ? -11.829 -0.453 20.930 1.00 89.19 180 PHE A CA 1
ATOM 1440 C C . PHE A 1 180 ? -11.869 -1.045 22.348 1.00 89.19 180 PHE A C 1
ATOM 1442 O O . PHE A 1 180 ? -12.507 -2.079 22.550 1.00 89.19 180 PHE A O 1
ATOM 1449 N N . ARG A 1 181 ? -11.262 -0.382 23.342 1.00 85.94 181 ARG A N 1
ATOM 1450 C CA . ARG A 1 181 ? -11.418 -0.702 24.770 1.00 85.94 181 ARG A CA 1
ATOM 1451 C C . ARG A 1 181 ? -12.839 -0.387 25.247 1.00 85.94 181 ARG A C 1
ATOM 1453 O O . ARG A 1 181 ? -13.424 -1.209 25.941 1.00 85.94 181 ARG A O 1
ATOM 1460 N N . HIS A 1 182 ? -13.405 0.754 24.841 1.00 87.44 182 HIS A N 1
ATOM 1461 C CA . HIS A 1 182 ? -14.783 1.131 25.169 1.00 87.44 182 HIS A CA 1
ATOM 1462 C C . HIS A 1 182 ? -15.798 0.156 24.562 1.00 87.44 182 HIS A C 1
ATOM 1464 O O . HIS A 1 182 ? -16.647 -0.361 25.279 1.00 87.44 182 HIS A O 1
ATOM 1470 N N . LEU A 1 183 ? -15.653 -0.179 23.275 1.00 85.88 183 LEU A N 1
ATOM 1471 C CA . LEU A 1 183 ? -16.524 -1.149 22.602 1.00 85.88 183 LEU A CA 1
ATOM 1472 C C . LEU A 1 183 ? -16.516 -2.528 23.281 1.00 85.88 183 LEU A C 1
ATOM 1474 O O . LEU A 1 183 ? -17.580 -3.061 23.576 1.00 85.88 183 LEU A O 1
ATOM 1478 N N . LYS A 1 184 ? -15.334 -3.069 23.614 1.00 84.69 184 LYS A N 1
ATOM 1479 C CA . LYS A 1 184 ? -15.211 -4.347 24.347 1.00 84.69 184 LYS A CA 1
ATOM 1480 C C . LYS A 1 184 ? -15.707 -4.292 25.796 1.00 84.69 184 LYS A C 1
ATOM 1482 O O . LYS A 1 184 ? -15.856 -5.339 26.423 1.00 84.69 184 LYS A O 1
ATOM 1487 N N . GLN A 1 185 ? -15.909 -3.098 26.351 1.00 83.88 185 GLN A N 1
ATOM 1488 C CA . GLN A 1 185 ? -16.517 -2.920 27.666 1.00 83.88 185 GLN A CA 1
ATOM 1489 C C . GLN A 1 185 ? -18.047 -2.869 27.550 1.00 83.88 185 GLN A C 1
ATOM 1491 O O . GLN A 1 185 ? -18.716 -3.608 28.263 1.00 83.88 185 GLN A O 1
ATOM 1496 N N . MET A 1 186 ? -18.590 -2.114 26.586 1.00 80.75 186 MET A N 1
ATOM 1497 C CA . MET A 1 186 ? -20.026 -2.126 26.261 1.00 80.75 186 MET A CA 1
ATOM 1498 C C . MET A 1 186 ? -20.524 -3.535 25.909 1.00 80.75 186 MET A C 1
ATOM 1500 O O . MET A 1 186 ? -21.587 -3.946 26.355 1.00 80.75 186 MET A O 1
ATOM 1504 N N . GLU A 1 187 ? -19.740 -4.296 25.142 1.00 80.81 187 GLU A N 1
ATOM 1505 C CA . GLU A 1 187 ? -20.039 -5.683 24.763 1.00 80.81 187 GLU A CA 1
ATOM 1506 C C . GLU A 1 187 ? -20.272 -6.588 25.986 1.00 80.81 187 GLU A C 1
ATOM 1508 O O . GLU A 1 187 ? -21.247 -7.337 26.017 1.00 80.81 187 GLU A O 1
ATOM 1513 N N . LYS A 1 188 ? -19.436 -6.451 27.026 1.00 82.69 188 LYS A N 1
ATOM 1514 C CA . LYS A 1 188 ? -19.577 -7.173 28.301 1.00 82.69 188 LYS A CA 1
ATOM 1515 C C . LYS A 1 188 ? -20.725 -6.661 29.160 1.00 82.69 188 LYS A C 1
ATOM 1517 O O . LYS A 1 188 ? -21.341 -7.449 29.861 1.00 82.69 188 LYS A O 1
ATOM 1522 N N . GLU A 1 189 ? -20.981 -5.355 29.148 1.00 82.69 189 GLU A N 1
ATOM 1523 C CA . GLU A 1 189 ? -22.097 -4.754 29.888 1.00 82.69 189 GLU A CA 1
ATOM 1524 C C . GLU A 1 189 ? -23.445 -5.228 29.320 1.00 82.69 189 GLU A C 1
ATOM 1526 O O . GLU A 1 189 ? -24.354 -5.524 30.088 1.00 82.69 189 GLU A O 1
ATOM 1531 N N . VAL A 1 190 ? -23.544 -5.406 27.996 1.00 78.81 190 VAL A N 1
ATOM 1532 C CA . VAL A 1 190 ? -24.704 -6.035 27.340 1.00 78.81 190 VAL A CA 1
ATOM 1533 C C . VAL A 1 190 ? -24.778 -7.539 27.632 1.00 78.81 190 VAL A C 1
ATOM 1535 O O . VAL A 1 190 ? -25.860 -8.037 27.931 1.00 78.81 190 VAL A O 1
ATOM 1538 N N . GLU A 1 191 ? -23.655 -8.267 27.589 1.00 79.56 191 GLU A N 1
ATOM 1539 C CA . GLU A 1 191 ? -23.625 -9.703 27.927 1.00 79.56 191 GLU A CA 1
ATOM 1540 C C . GLU A 1 191 ? -24.047 -9.961 29.387 1.00 79.56 191 GLU A C 1
ATOM 1542 O O . GLU A 1 191 ? -24.791 -10.901 29.653 1.00 79.56 191 GLU A O 1
ATOM 1547 N N . ALA A 1 192 ? -23.611 -9.111 30.323 1.00 79.44 192 ALA A N 1
ATOM 1548 C CA . ALA A 1 192 ? -24.010 -9.170 31.727 1.00 79.44 192 ALA A CA 1
ATOM 1549 C C . ALA A 1 192 ? -25.495 -8.827 31.905 1.00 79.44 192 ALA A C 1
ATOM 1551 O O . ALA A 1 192 ? -26.230 -9.638 32.446 1.00 79.44 192 ALA A O 1
ATOM 1552 N N . ALA A 1 193 ? -25.966 -7.700 31.359 1.00 77.38 193 ALA A N 1
ATOM 1553 C CA . ALA A 1 193 ? -27.372 -7.304 31.477 1.00 77.38 193 ALA A CA 1
ATOM 1554 C C . ALA A 1 193 ? -28.350 -8.310 30.834 1.00 77.38 193 ALA A C 1
ATOM 1556 O O . ALA A 1 193 ? -29.489 -8.420 31.277 1.00 77.38 193 ALA A O 1
ATOM 1557 N N . SER A 1 194 ? -27.914 -9.052 29.809 1.00 79.25 194 SER A N 1
ATOM 1558 C CA . SER A 1 194 ? -28.706 -10.146 29.226 1.00 79.25 194 SER A CA 1
ATOM 1559 C C . SER A 1 194 ? -28.805 -11.340 30.181 1.00 79.25 194 SER A C 1
ATOM 1561 O O . SER A 1 194 ? -29.882 -11.900 30.334 1.00 79.25 194 SER A O 1
ATOM 1563 N N . LYS A 1 195 ? -27.709 -11.690 30.868 1.00 81.06 195 LYS A N 1
ATOM 1564 C CA . LYS A 1 195 ? -27.678 -12.769 31.870 1.00 81.06 195 LYS A CA 1
ATOM 1565 C C . LYS A 1 195 ? -28.458 -12.416 33.128 1.00 81.06 195 LYS A C 1
ATOM 1567 O O . LYS A 1 195 ? -29.257 -13.228 33.567 1.00 81.06 195 LYS A O 1
ATOM 1572 N N . ASP A 1 196 ? -28.296 -11.198 33.642 1.00 81.56 196 ASP A N 1
ATOM 1573 C CA . ASP A 1 196 ? -29.079 -10.690 34.773 1.00 81.56 196 ASP A CA 1
ATOM 1574 C C . ASP A 1 196 ? -30.593 -10.785 34.467 1.00 81.56 196 ASP A C 1
ATOM 1576 O O . ASP A 1 196 ? -31.380 -11.162 35.329 1.00 81.56 196 ASP A O 1
ATOM 1580 N N . PHE A 1 197 ? -31.001 -10.510 33.219 1.00 77.69 197 PHE A N 1
ATOM 1581 C CA . PHE A 1 197 ? -32.394 -10.617 32.766 1.00 77.69 197 PHE A CA 1
ATOM 1582 C C . PHE A 1 197 ? -32.874 -12.066 32.549 1.00 77.69 197 PHE A C 1
ATOM 1584 O O . PHE A 1 197 ? -34.039 -12.360 32.806 1.00 77.69 197 PHE A O 1
ATOM 1591 N N . GLU A 1 198 ? -32.007 -12.978 32.098 1.00 76.81 198 GLU A N 1
ATOM 1592 C CA . GLU A 1 198 ? -32.305 -14.418 32.037 1.00 76.81 198 GLU A CA 1
ATOM 1593 C C . GLU A 1 198 ? -32.463 -15.010 33.456 1.00 76.81 198 GLU A C 1
ATOM 1595 O O . GLU A 1 198 ? -33.436 -15.717 33.720 1.00 76.81 198 GLU A O 1
ATOM 1600 N N . GLU A 1 199 ? -31.577 -14.654 34.395 1.00 74.81 199 GLU A N 1
ATOM 1601 C CA . GLU A 1 199 ? -31.630 -15.092 35.800 1.00 74.81 199 GLU A CA 1
ATOM 1602 C C . GLU A 1 199 ? -32.849 -14.514 36.560 1.00 74.81 199 GLU A C 1
ATOM 1604 O O . GLU A 1 199 ? -33.456 -15.225 37.363 1.00 74.81 199 GLU A O 1
ATOM 1609 N N . ASP A 1 200 ? -33.271 -13.273 36.274 1.00 72.69 200 ASP A N 1
ATOM 1610 C CA . ASP A 1 200 ? -34.507 -12.678 36.823 1.00 72.69 200 ASP A CA 1
ATOM 1611 C C . ASP A 1 200 ? -35.795 -13.346 36.282 1.00 72.69 200 ASP A C 1
ATOM 1613 O O . ASP A 1 200 ? -36.829 -13.328 36.958 1.00 72.69 200 ASP A O 1
ATOM 1617 N N . LEU A 1 201 ? -35.771 -13.944 35.081 1.00 59.03 201 LEU A N 1
ATOM 1618 C CA . LEU A 1 201 ? -36.934 -14.628 34.489 1.00 59.03 201 LEU A CA 1
ATOM 1619 C C . LEU A 1 201 ? -37.131 -16.050 35.038 1.00 59.03 201 LEU A C 1
ATOM 1621 O O . LEU A 1 201 ? -38.266 -16.425 35.362 1.00 59.03 201 LEU A O 1
ATOM 1625 N N . ASP A 1 202 ? -36.041 -16.802 35.227 1.00 54.38 202 ASP A N 1
ATOM 1626 C CA . ASP A 1 202 ? -36.046 -18.141 35.848 1.00 54.38 202 ASP A CA 1
ATOM 1627 C C . ASP A 1 202 ? -36.543 -18.123 37.314 1.00 54.38 202 ASP A C 1
ATOM 1629 O O . ASP A 1 202 ? -36.859 -19.164 37.893 1.00 54.38 202 ASP A O 1
ATOM 1633 N N . ALA A 1 203 ? -36.705 -16.942 37.920 1.00 54.78 203 ALA A N 1
ATOM 1634 C CA . ALA A 1 203 ? -37.287 -16.764 39.248 1.00 54.78 203 ALA A CA 1
ATOM 1635 C C . ALA A 1 203 ? -38.828 -16.939 39.322 1.00 54.78 203 ALA A C 1
ATOM 1637 O O . ALA A 1 203 ? -39.398 -16.746 40.401 1.00 54.78 203 ALA A O 1
ATOM 1638 N N . SER A 1 204 ? -39.529 -17.283 38.226 1.00 48.34 204 SER A N 1
ATOM 1639 C CA . SER A 1 204 ? -41.009 -17.330 38.188 1.00 48.34 204 SER A CA 1
ATOM 1640 C C . SER A 1 204 ? -41.648 -18.582 37.543 1.00 48.34 204 SER A C 1
ATOM 1642 O O . SER A 1 204 ? -42.244 -18.528 36.467 1.00 48.34 204 SER A O 1
ATOM 1644 N N . GLU A 1 205 ? -41.654 -19.715 38.260 1.00 48.09 205 GLU A N 1
ATOM 1645 C CA . GLU A 1 205 ? -42.417 -20.929 37.886 1.00 48.09 205 GLU A CA 1
ATOM 1646 C C . GLU A 1 205 ? -43.966 -20.782 38.005 1.00 48.09 205 GLU A C 1
ATOM 1648 O O . GLU A 1 205 ? -44.615 -21.593 38.663 1.00 48.09 205 GLU A O 1
ATOM 1653 N N . GLU A 1 206 ? -44.616 -19.785 37.377 1.00 49.91 206 GLU A N 1
ATOM 1654 C CA . GLU A 1 206 ? -46.103 -19.744 37.334 1.00 49.91 206 GLU A CA 1
ATOM 1655 C C . GLU A 1 206 ? -46.776 -19.117 36.084 1.00 49.91 206 GLU A C 1
ATOM 1657 O O . GLU A 1 206 ? -47.955 -18.775 36.138 1.00 49.91 206 GLU A O 1
ATOM 1662 N N . TRP A 1 2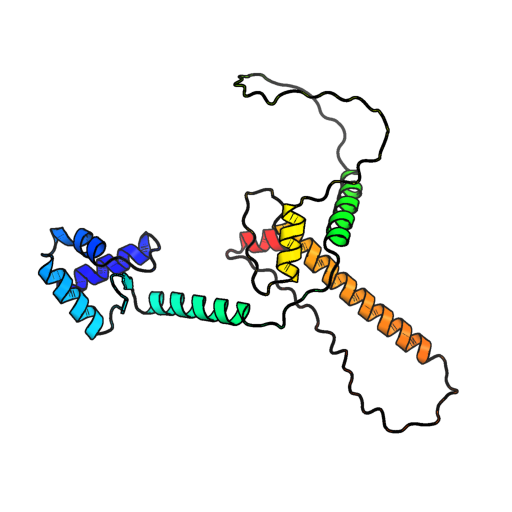07 ? -46.101 -19.017 34.926 1.00 47.72 207 TRP A N 1
ATOM 1663 C CA . TRP A 1 207 ? -46.732 -18.538 33.666 1.00 47.72 207 TRP A CA 1
ATOM 1664 C C . TRP A 1 207 ? -46.565 -19.460 32.442 1.00 47.72 207 TRP A C 1
ATOM 1666 O O . TRP A 1 207 ? -46.574 -19.017 31.296 1.00 47.72 207 TRP A O 1
ATOM 1676 N N . ASN A 1 208 ? -46.493 -20.775 32.663 1.00 46.84 208 ASN A N 1
ATOM 1677 C CA . ASN A 1 208 ? -46.530 -21.772 31.585 1.00 46.84 208 ASN A CA 1
ATOM 1678 C C . ASN A 1 208 ? -47.950 -21.968 31.010 1.00 46.84 208 ASN A C 1
ATOM 1680 O O . ASN A 1 208 ? -48.631 -22.941 31.347 1.00 46.84 208 ASN A O 1
ATOM 1684 N N . THR A 1 209 ? -48.422 -21.078 30.124 1.00 46.81 209 THR A N 1
ATOM 1685 C CA . THR A 1 209 ? -49.512 -21.415 29.178 1.00 46.81 209 THR A CA 1
ATOM 1686 C C . THR A 1 209 ? -49.590 -20.486 27.953 1.00 46.81 209 THR A C 1
ATOM 1688 O O . THR A 1 209 ? -49.856 -19.300 28.112 1.00 46.81 209 THR A O 1
ATOM 1691 N N . PHE A 1 210 ? -49.497 -21.077 26.748 1.00 40.53 210 PHE A N 1
ATOM 1692 C CA . PHE A 1 210 ? -49.640 -20.458 25.408 1.00 40.53 210 PHE A CA 1
ATOM 1693 C C . PHE A 1 210 ? -48.527 -19.428 25.069 1.00 40.53 210 PHE A C 1
ATOM 1695 O O . PHE A 1 210 ? -48.391 -18.415 25.739 1.00 40.53 210 PHE A O 1
ATOM 1702 N N . ASP A 1 211 ? -47.682 -19.613 24.048 1.00 35.84 211 ASP A N 1
ATOM 1703 C CA . ASP A 1 211 ? -48.014 -19.988 22.662 1.00 35.84 211 ASP A CA 1
ATOM 1704 C C . ASP A 1 211 ? -46.866 -20.765 21.958 1.00 35.84 211 ASP A C 1
ATOM 1706 O O . ASP A 1 211 ? -45.714 -20.330 21.965 1.00 35.84 211 ASP A O 1
ATOM 1710 N N . ASP A 1 212 ? -47.177 -21.898 21.315 1.00 41.53 212 ASP A N 1
ATOM 1711 C CA . ASP A 1 212 ? -46.213 -22.850 20.715 1.00 41.53 212 ASP A CA 1
ATOM 1712 C C . ASP A 1 212 ? -45.724 -22.425 19.308 1.00 41.53 212 ASP A C 1
ATOM 1714 O O . ASP A 1 212 ? -45.676 -23.234 18.378 1.00 41.53 212 ASP A O 1
ATOM 1718 N N . HIS A 1 213 ? -45.382 -21.145 19.105 1.00 39.28 213 HIS A N 1
ATOM 1719 C CA . HIS A 1 213 ? -44.938 -20.673 17.782 1.00 39.28 213 HIS A CA 1
ATOM 1720 C C . HIS A 1 213 ? -43.788 -19.660 17.732 1.00 39.28 213 HIS A C 1
ATOM 1722 O O . HIS A 1 213 ? -43.435 -19.205 16.640 1.00 39.28 213 HIS A O 1
ATOM 1728 N N . LEU A 1 214 ? -43.128 -19.367 18.857 1.00 38.97 214 LEU A N 1
ATOM 1729 C CA . LEU A 1 214 ? -41.885 -18.590 18.851 1.00 38.97 214 LEU A CA 1
ATOM 1730 C C . LEU A 1 214 ? -40.675 -19.480 18.493 1.00 38.97 214 LEU A C 1
ATOM 1732 O O . LEU A 1 214 ? -39.803 -19.735 19.324 1.00 38.97 214 LEU A O 1
ATOM 1736 N N . GLU A 1 215 ? -40.615 -19.967 17.244 1.00 36.56 215 GLU A N 1
ATOM 1737 C CA . GLU A 1 215 ? -39.367 -20.538 16.715 1.00 36.56 215 GLU A CA 1
ATOM 1738 C C . GLU A 1 215 ? -38.245 -19.500 16.852 1.00 36.56 215 GLU A C 1
ATOM 1740 O O . GLU A 1 215 ? -38.434 -18.311 16.590 1.00 36.56 215 GLU A O 1
ATOM 1745 N N . SER A 1 216 ? -37.080 -19.953 17.317 1.00 41.69 216 SER A N 1
ATOM 1746 C CA . SER A 1 216 ? -36.047 -19.087 17.882 1.00 41.69 216 SER A CA 1
ATOM 1747 C C . SER A 1 216 ? -35.250 -18.324 16.818 1.00 41.69 216 SER A C 1
ATOM 1749 O O . SER A 1 216 ? -34.061 -18.586 16.605 1.00 41.69 216 SER A O 1
ATOM 1751 N N . GLU A 1 217 ? -35.875 -17.339 16.174 1.00 36.06 217 GLU A N 1
ATOM 1752 C CA . GLU A 1 217 ? -35.169 -16.314 15.409 1.00 36.06 217 GLU A CA 1
ATOM 1753 C C . GLU A 1 217 ? -34.471 -15.360 16.393 1.00 36.06 217 GLU A C 1
ATOM 1755 O O . GLU A 1 217 ? -34.905 -14.241 16.664 1.00 36.06 217 GLU A O 1
ATOM 1760 N N . ASN A 1 218 ? -33.374 -15.847 16.983 1.00 38.47 218 ASN A N 1
ATOM 1761 C CA . ASN A 1 218 ? -32.520 -15.106 17.906 1.00 38.47 218 ASN A CA 1
ATOM 1762 C C . ASN A 1 218 ? -31.716 -14.050 17.119 1.00 38.47 218 ASN A C 1
ATOM 1764 O O . ASN A 1 218 ? -30.515 -14.183 16.877 1.00 38.47 218 ASN A O 1
ATOM 1768 N N . MET A 1 219 ? -32.428 -13.023 16.638 1.00 33.88 219 MET A N 1
ATOM 1769 C CA . MET A 1 219 ? -31.926 -11.990 15.724 1.00 33.88 219 MET A CA 1
ATOM 1770 C C . MET A 1 219 ? -30.829 -11.117 16.338 1.00 33.88 219 MET A C 1
ATOM 1772 O O . MET A 1 219 ? -30.093 -10.450 15.607 1.00 33.88 219 MET A O 1
ATOM 1776 N N . TYR A 1 220 ? -30.653 -11.165 17.659 1.00 43.75 220 TYR A N 1
ATOM 1777 C CA . TYR A 1 220 ? -29.477 -10.635 18.338 1.00 43.75 220 TYR A CA 1
ATOM 1778 C C . TYR A 1 220 ? -28.281 -11.582 18.171 1.00 43.75 220 TYR A C 1
ATOM 1780 O O . TYR A 1 220 ? -27.651 -12.009 19.135 1.00 43.75 220 TYR A O 1
ATOM 1788 N N . THR A 1 221 ? -27.891 -11.846 16.916 1.00 43.53 221 THR A N 1
ATOM 1789 C CA . THR A 1 221 ? -26.565 -12.389 16.594 1.00 43.53 221 THR A CA 1
ATOM 1790 C C . THR A 1 221 ? -25.513 -11.319 16.901 1.00 43.53 221 THR A C 1
ATOM 1792 O O . THR A 1 221 ? -25.024 -10.619 16.007 1.00 43.53 221 THR A O 1
ATOM 1795 N N . GLN A 1 222 ? -25.223 -11.146 18.190 1.00 50.81 222 GLN A N 1
ATOM 1796 C CA . GLN A 1 222 ? -24.301 -10.167 18.747 1.00 50.81 222 GLN A CA 1
ATOM 1797 C C . GLN A 1 222 ? -22.916 -10.400 18.133 1.00 50.81 222 GLN A C 1
ATOM 1799 O O . GLN A 1 222 ? -22.231 -11.380 18.427 1.00 50.81 222 GLN A O 1
ATOM 1804 N N . LYS A 1 223 ? -22.525 -9.533 17.190 1.00 57.44 223 LYS A N 1
ATOM 1805 C CA . LYS A 1 223 ? -21.274 -9.678 16.436 1.00 57.44 223 LYS A CA 1
ATOM 1806 C C . LYS A 1 223 ? -20.083 -9.408 17.350 1.00 57.44 223 LYS A C 1
ATOM 1808 O O . LYS A 1 223 ? -19.660 -8.261 17.472 1.00 57.44 223 LYS A O 1
ATOM 1813 N N . ILE A 1 224 ? -19.543 -10.479 17.933 1.00 64.94 224 ILE A N 1
ATOM 1814 C CA . ILE A 1 224 ? -18.415 -10.431 18.868 1.00 64.94 224 ILE A CA 1
ATOM 1815 C C . ILE A 1 224 ? -17.260 -9.620 18.265 1.00 64.94 224 ILE A C 1
ATOM 1817 O O . ILE A 1 224 ? -16.737 -9.972 17.195 1.00 64.94 224 ILE A O 1
ATOM 1821 N N . LEU A 1 225 ? -16.849 -8.536 18.932 1.00 78.94 225 LEU A N 1
ATOM 1822 C CA . LEU A 1 225 ? -15.944 -7.546 18.349 1.00 78.94 225 LEU A CA 1
ATOM 1823 C C . LEU A 1 225 ? -14.478 -7.983 18.473 1.00 78.94 225 LEU A C 1
ATOM 1825 O O . LEU A 1 225 ? -13.687 -7.529 19.308 1.00 78.94 225 LEU A O 1
ATOM 1829 N N . ASN A 1 226 ? -14.092 -8.871 17.562 1.00 85.50 226 ASN A N 1
ATOM 1830 C CA . ASN A 1 226 ? -12.758 -9.450 17.457 1.00 85.50 226 ASN A CA 1
ATOM 1831 C C . ASN A 1 226 ? -11.716 -8.450 16.913 1.00 85.50 226 ASN A C 1
ATOM 1833 O O . ASN A 1 226 ? -11.256 -8.538 15.777 1.00 85.50 226 ASN A O 1
ATOM 1837 N N . VAL A 1 227 ? -11.323 -7.489 17.755 1.00 87.88 227 VAL A N 1
ATOM 1838 C CA . VAL A 1 227 ? -10.263 -6.510 17.459 1.00 87.88 227 VAL A CA 1
ATOM 1839 C C . VAL A 1 227 ? -8.881 -7.166 17.520 1.00 87.88 227 VAL A C 1
ATOM 1841 O O . VAL A 1 227 ? -8.467 -7.634 18.585 1.00 87.88 227 VAL A O 1
ATOM 1844 N N . LEU A 1 228 ? -8.160 -7.127 16.397 1.00 90.25 228 LEU A N 1
ATOM 1845 C CA . LEU A 1 228 ? -6.776 -7.578 16.240 1.00 90.25 228 LEU A CA 1
ATOM 1846 C C . LEU A 1 228 ? -5.845 -6.376 16.000 1.00 90.25 228 LEU A C 1
ATOM 1848 O O . LEU A 1 228 ? -6.036 -5.613 15.057 1.00 90.25 228 LEU A O 1
ATOM 1852 N N . PHE A 1 229 ? -4.801 -6.241 16.820 1.00 90.25 229 PHE A N 1
ATOM 1853 C CA . PHE A 1 229 ? -3.780 -5.198 16.680 1.00 90.25 229 PHE A CA 1
ATOM 1854 C C . PHE A 1 229 ? -2.512 -5.751 16.008 1.00 90.25 229 PHE A C 1
ATOM 1856 O O . PHE A 1 229 ? -1.924 -6.719 16.486 1.00 90.25 229 PHE A O 1
ATOM 1863 N N . THR A 1 230 ? -2.057 -5.120 14.920 1.00 92.69 230 THR A N 1
ATOM 1864 C CA . THR A 1 230 ? -0.876 -5.550 14.141 1.00 92.69 230 THR A CA 1
ATOM 1865 C C . THR A 1 230 ? 0.050 -4.390 13.792 1.00 92.69 230 THR A C 1
ATOM 1867 O O . THR A 1 230 ? -0.407 -3.268 13.588 1.00 92.69 230 THR A O 1
ATOM 1870 N N . ALA A 1 231 ? 1.344 -4.672 13.626 1.00 92.56 231 ALA A N 1
ATOM 1871 C CA . ALA A 1 231 ? 2.337 -3.715 13.137 1.00 92.56 231 ALA A CA 1
ATOM 1872 C C . ALA A 1 231 ? 3.383 -4.419 12.243 1.00 92.56 231 ALA A C 1
ATOM 1874 O O . ALA A 1 231 ? 3.631 -5.609 12.436 1.00 92.56 231 ALA A O 1
ATOM 1875 N N . PRO A 1 232 ? 4.043 -3.714 11.301 1.00 92.00 232 PRO A N 1
ATOM 1876 C CA . PRO A 1 232 ? 4.934 -4.331 10.308 1.00 92.00 232 PRO A CA 1
ATOM 1877 C C . PRO A 1 232 ? 6.282 -4.833 10.860 1.00 92.00 232 PRO A C 1
ATOM 1879 O O . PRO A 1 232 ? 7.062 -5.423 10.120 1.00 92.00 232 PRO A O 1
ATOM 1882 N N . THR A 1 233 ? 6.594 -4.598 12.139 1.00 95.06 233 THR A N 1
ATOM 1883 C CA . THR A 1 233 ? 7.799 -5.133 12.795 1.00 95.06 233 THR A CA 1
ATOM 1884 C C . THR A 1 233 ? 7.482 -5.584 14.217 1.00 95.06 233 THR A C 1
ATOM 1886 O O . THR A 1 233 ? 6.646 -4.977 14.889 1.00 95.06 233 THR A O 1
ATOM 1889 N N . GLY A 1 234 ? 8.196 -6.603 14.713 1.00 93.06 234 GLY A N 1
ATOM 1890 C CA . GLY A 1 234 ? 7.995 -7.132 16.068 1.00 93.06 234 GLY A CA 1
ATOM 1891 C C . GLY A 1 234 ? 8.124 -6.066 17.162 1.00 93.06 234 GLY A C 1
ATOM 1892 O O . GLY A 1 234 ? 7.264 -5.979 18.028 1.00 93.06 234 GLY A O 1
ATOM 1893 N N . ARG A 1 235 ? 9.122 -5.170 17.071 1.00 92.75 235 ARG A N 1
ATOM 1894 C CA . ARG A 1 235 ? 9.299 -4.060 18.029 1.00 92.75 235 ARG A CA 1
ATOM 1895 C C . ARG A 1 235 ? 8.107 -3.096 18.041 1.00 92.75 235 ARG A C 1
ATOM 1897 O O . ARG A 1 235 ? 7.713 -2.634 19.108 1.00 92.75 235 ARG A O 1
ATOM 1904 N N . ALA A 1 236 ? 7.529 -2.800 16.875 1.00 89.50 236 ALA A N 1
ATOM 1905 C CA . ALA A 1 236 ? 6.330 -1.971 16.788 1.00 89.50 236 ALA A CA 1
ATOM 1906 C C . ALA A 1 236 ? 5.085 -2.708 17.316 1.00 89.50 236 ALA A C 1
ATOM 1908 O O . ALA A 1 236 ? 4.242 -2.080 17.948 1.00 89.50 236 ALA A O 1
ATOM 1909 N N . ALA A 1 237 ? 4.993 -4.028 17.121 1.00 90.62 237 ALA A N 1
ATOM 1910 C CA . ALA A 1 237 ? 3.905 -4.846 17.657 1.00 90.62 237 ALA A CA 1
ATOM 1911 C C . ALA A 1 237 ? 3.966 -4.950 19.192 1.00 90.62 237 ALA A C 1
ATOM 1913 O O . ALA A 1 237 ? 2.938 -4.804 19.846 1.00 90.62 237 ALA A O 1
ATOM 1914 N N . SER A 1 238 ? 5.160 -5.103 19.779 1.00 87.81 238 SER A N 1
ATOM 1915 C CA . SER A 1 238 ? 5.362 -5.039 21.233 1.00 87.81 238 SER A CA 1
ATOM 1916 C C . SER A 1 238 ? 4.895 -3.698 21.806 1.00 87.81 238 SER A C 1
ATOM 1918 O O . SER A 1 238 ? 4.047 -3.692 22.695 1.00 87.81 238 SER A O 1
ATOM 1920 N N . LEU A 1 239 ? 5.363 -2.576 21.243 1.00 87.62 239 LEU A N 1
ATOM 1921 C CA . LEU A 1 239 ? 4.966 -1.224 21.667 1.00 87.62 239 LEU A CA 1
ATOM 1922 C C . LEU A 1 239 ? 3.453 -0.981 21.512 1.00 87.62 239 LEU A C 1
ATOM 1924 O O . LEU A 1 239 ? 2.832 -0.319 22.341 1.00 87.62 239 LEU A O 1
ATOM 1928 N N . LEU A 1 240 ? 2.840 -1.522 20.455 1.00 87.25 240 LEU A N 1
ATOM 1929 C CA . LEU A 1 240 ? 1.393 -1.457 20.261 1.00 87.25 240 LEU A CA 1
ATOM 1930 C C . LEU A 1 240 ? 0.661 -2.273 21.336 1.00 87.25 240 LEU A C 1
ATOM 1932 O O . LEU A 1 240 ? -0.290 -1.770 21.925 1.00 87.25 240 LEU A O 1
ATOM 1936 N N . SER A 1 241 ? 1.134 -3.484 21.654 1.00 85.75 241 SER A N 1
ATOM 1937 C CA . SER A 1 241 ? 0.560 -4.351 22.698 1.00 85.75 241 SER A CA 1
ATOM 1938 C C . SER A 1 241 ? 0.700 -3.794 24.121 1.00 85.75 241 SER A C 1
ATOM 1940 O O . SER A 1 241 ? -0.080 -4.145 24.999 1.00 85.75 241 SER A O 1
ATOM 1942 N N . GLU A 1 242 ? 1.683 -2.923 24.351 1.00 84.56 242 GLU A N 1
ATOM 1943 C CA . GLU A 1 242 ? 1.886 -2.193 25.607 1.00 84.56 242 GLU A CA 1
ATOM 1944 C C . GLU A 1 242 ? 0.855 -1.062 25.767 1.00 84.56 242 GLU A C 1
ATOM 1946 O O . GLU A 1 242 ? 0.349 -0.841 26.860 1.00 84.56 242 GLU A O 1
ATOM 1951 N N . LYS A 1 243 ? 0.481 -0.395 24.663 1.00 78.19 243 LYS A N 1
ATOM 1952 C CA . LYS A 1 243 ? -0.457 0.746 24.640 1.00 78.19 243 LYS A CA 1
ATOM 1953 C C . LYS A 1 243 ? -1.918 0.397 24.319 1.00 78.19 243 LYS A C 1
ATOM 1955 O O . LYS A 1 243 ? -2.748 1.300 24.211 1.00 78.19 243 LYS A O 1
ATOM 1960 N N . THR A 1 244 ? -2.230 -0.881 24.107 1.00 77.94 244 THR A N 1
ATOM 1961 C CA . THR A 1 244 ? -3.584 -1.388 23.774 1.00 77.94 244 THR A CA 1
ATOM 1962 C C . THR A 1 244 ? -4.183 -2.294 24.851 1.00 77.94 244 THR A C 1
ATOM 1964 O O . THR A 1 244 ? -5.334 -2.707 24.712 1.00 77.94 244 THR A O 1
ATOM 1967 N N . LYS A 1 245 ? -3.421 -2.597 25.907 1.00 65.81 245 LYS A N 1
ATOM 1968 C CA . LYS A 1 245 ? -3.928 -3.235 27.129 1.00 65.81 245 LYS A CA 1
ATOM 1969 C C . LYS A 1 245 ? -4.690 -2.241 28.008 1.00 65.81 245 LYS A C 1
ATOM 1971 O O . LYS A 1 245 ? -5.417 -2.733 28.889 1.00 65.81 245 LYS A O 1
#

InterPro domains:
  IPR027417 P-loop containing nucleoside triphosphate hydrolase [G3DSA:3.40.50.300] (99-245)
  IPR027417 P-loop containing nucleoside triphosphate hydrolase [SSF52540] (18-244)
  IPR050534 Coronaviruses polyprotein 1ab [PTHR43788] (1-245)
  IPR058839 DNA helicase B, winged helix domain [PF25894] (1-62)

Radius of gyration: 30.63 Å; chains: 1; bounding box: 75×65×77 Å

Organism: Coccyzus americanus (NCBI:txid33603)

pLDDT: mean 75.96, std 24.16, range [25.73, 98.06]

Secondary structure (DSSP, 8-state):
-HHHHHHHHHHHHHHHH--SEEEHHHHHHHTTTTS-HHHHHHHHHHHHHTTSSEEETTEEE-HHHHHHHHHHHHHHHHHHT---------HHHHHHHHHHHHHHHTTS----------------------------------PPPPHHHHHHHHHHHH-SS------TTSSHHHHHHHHHHHHHHHHHHHHHHHHHHHHHHTT-TT-----TT------------------SSHHHHHHHHHH--

Foldseek 3Di:
DLLVVLLVLQVCCCPVVVDQWDFLVVSCVVCVVPDHPVSSVVSQVVCVVVVCWPDDPRIIGGVVSVCVVVVVVVVLVVQQPDQPAADDDDLVVLQLVVVVVVVVVVPDDDDDDDDDDDDDDDDDDDDDDDDDDDDDDDDDPSDDGDPLLSVQLNCNRRGSDGDDDDDPPPCVLVSVLSSVVVVLVVLVVVVVVVVVVVVVVVVDPPPPDDDPPPDPPVVPPPPPPPDDDDDPDPVVSVVSVVNND